Protein AF-A0A377GJ62-F1 (afdb_monomer)

Secondary structure (DSSP, 8-state):
-HHHHHTS---GGG-TTHHHHHHHHHHHHHHHHHHHHHHHHTTSPPPHHHHHHHHHHHHHHHHHHHHHHHTSPPSS--SS--SS----HHHHHHHHHHHTHHHHTGGGT-TTS-SSTHHHHHHHHHHHHHHHTSS--SSHHHHHHHHHHHHHHHHHHHTT--HHHHHHIIIIIHHHHHHS---

InterPro domains:
  IPR004291 Transposase IS66, central domain [PF03050] (73-144)
  IPR052344 Transposase-related protein [PTHR33678] (50-162)

Radius of gyration: 21.35 Å; Cα contacts (8 Å, |Δi|>4): 94; chains: 1; bounding box: 37×50×56 Å

Structure (mmCIF, N/CA/C/O backbone):
data_AF-A0A377GJ62-F1
#
_entry.id   AF-A0A377GJ62-F1
#
loop_
_atom_site.group_PDB
_atom_site.id
_atom_site.type_symbol
_atom_site.label_atom_id
_atom_site.label_alt_id
_atom_site.label_comp_id
_atom_site.label_asym_id
_atom_site.label_entity_id
_atom_site.label_seq_id
_atom_site.pdbx_PDB_ins_code
_atom_site.Cartn_x
_atom_site.Cartn_y
_atom_site.Cartn_z
_atom_site.occupancy
_atom_site.B_iso_or_equiv
_atom_site.auth_seq_id
_atom_site.auth_comp_id
_atom_site.auth_asym_id
_atom_site.auth_atom_id
_atom_site.pdbx_PDB_model_num
ATOM 1 N N . MET A 1 1 ? 7.258 2.063 5.912 1.00 47.03 1 MET A N 1
ATOM 2 C CA . MET A 1 1 ? 6.683 1.034 5.018 1.00 47.03 1 MET A CA 1
ATOM 3 C C . MET A 1 1 ? 7.656 0.689 3.904 1.00 47.03 1 MET A C 1
ATOM 5 O O . MET A 1 1 ? 7.974 -0.484 3.748 1.00 47.03 1 MET A O 1
ATOM 9 N N . PHE A 1 2 ? 8.170 1.671 3.154 1.00 43.03 2 PHE A N 1
ATOM 10 C CA . PHE A 1 2 ? 9.138 1.385 2.090 1.00 43.03 2 PHE A CA 1
ATOM 11 C C . PHE A 1 2 ? 10.518 1.012 2.654 1.00 43.03 2 PHE A C 1
ATOM 13 O O . PHE A 1 2 ? 11.159 0.095 2.146 1.00 43.03 2 PHE A O 1
ATOM 20 N N . ARG A 1 3 ? 10.906 1.619 3.787 1.00 38.75 3 ARG A N 1
ATOM 21 C CA . ARG A 1 3 ? 12.155 1.324 4.516 1.00 38.75 3 ARG A CA 1
ATOM 22 C C . ARG A 1 3 ? 12.320 -0.139 4.939 1.00 38.75 3 ARG A C 1
ATOM 24 O O . ARG A 1 3 ? 13.393 -0.709 4.776 1.00 38.75 3 ARG A O 1
ATOM 31 N N . ASP A 1 4 ? 11.254 -0.771 5.420 1.00 46.50 4 ASP A N 1
ATOM 32 C CA . ASP A 1 4 ? 11.278 -2.186 5.820 1.00 46.50 4 ASP A CA 1
ATOM 33 C C . ASP A 1 4 ? 11.327 -3.125 4.606 1.00 46.50 4 ASP A C 1
ATOM 35 O O . ASP A 1 4 ? 11.870 -4.226 4.676 1.00 46.50 4 ASP A O 1
ATOM 39 N N . MET A 1 5 ? 10.828 -2.656 3.460 1.00 42.66 5 MET A N 1
ATOM 40 C CA . MET A 1 5 ? 10.921 -3.350 2.178 1.00 42.66 5 MET A CA 1
ATOM 41 C C . MET A 1 5 ? 12.345 -3.309 1.588 1.00 42.66 5 MET A C 1
ATOM 43 O O . MET A 1 5 ? 12.713 -4.229 0.858 1.00 42.66 5 MET A O 1
ATOM 47 N N . TYR A 1 6 ? 13.162 -2.301 1.939 1.00 42.88 6 TYR A N 1
ATOM 48 C CA . TYR A 1 6 ? 14.584 -2.198 1.550 1.00 42.88 6 TYR A CA 1
ATOM 49 C C . TYR A 1 6 ? 15.504 -3.167 2.271 1.00 42.88 6 TYR A C 1
ATOM 51 O O . TYR A 1 6 ? 16.530 -3.552 1.718 1.00 42.88 6 TYR A O 1
ATOM 59 N N . ASN A 1 7 ? 15.133 -3.581 3.481 1.00 45.31 7 ASN A N 1
ATOM 60 C CA . ASN A 1 7 ? 15.949 -4.477 4.296 1.00 45.31 7 ASN A CA 1
ATOM 61 C C . ASN A 1 7 ? 15.760 -5.962 3.949 1.00 45.31 7 ASN A C 1
ATOM 63 O O . ASN A 1 7 ? 16.366 -6.826 4.584 1.00 45.31 7 ASN A O 1
ATOM 67 N N . LEU A 1 8 ? 14.936 -6.287 2.950 1.00 44.44 8 LEU A N 1
ATOM 68 C CA . LEU A 1 8 ? 14.868 -7.645 2.421 1.00 44.44 8 LEU A CA 1
ATOM 69 C C . LEU A 1 8 ? 16.169 -7.951 1.656 1.00 44.44 8 LEU A C 1
ATOM 71 O O . LEU A 1 8 ? 16.632 -7.099 0.901 1.00 44.44 8 LEU A O 1
ATOM 75 N N . PRO A 1 9 ? 16.767 -9.149 1.801 1.00 39.69 9 PRO A N 1
ATOM 76 C CA . PRO A 1 9 ? 17.971 -9.526 1.068 1.00 39.69 9 PRO A CA 1
ATOM 77 C C . PRO A 1 9 ? 17.609 -9.747 -0.403 1.00 39.69 9 PRO A C 1
ATOM 79 O O . PRO A 1 9 ? 17.326 -10.862 -0.840 1.00 39.69 9 PRO A O 1
ATOM 82 N N . ILE A 1 10 ? 17.544 -8.670 -1.179 1.00 44.38 10 ILE A N 1
ATOM 83 C CA . ILE A 1 10 ? 17.261 -8.762 -2.603 1.00 44.38 10 ILE A CA 1
ATOM 84 C C . ILE A 1 10 ? 18.588 -9.017 -3.325 1.00 44.38 10 ILE A C 1
ATOM 86 O O . ILE A 1 10 ? 19.531 -8.237 -3.224 1.00 44.38 10 ILE A O 1
ATOM 90 N N . THR A 1 11 ? 18.668 -10.133 -4.050 1.00 37.84 11 THR A N 1
ATOM 91 C CA . THR A 1 11 ? 19.854 -10.573 -4.799 1.00 37.84 11 THR A CA 1
ATOM 92 C C . THR A 1 11 ? 20.431 -9.461 -5.685 1.00 37.84 11 THR A C 1
ATOM 94 O O . THR A 1 11 ? 19.757 -8.954 -6.586 1.00 37.84 11 THR A O 1
ATOM 97 N N . THR A 1 12 ? 21.707 -9.147 -5.460 1.00 42.78 12 THR A N 1
ATOM 98 C CA . THR A 1 12 ? 22.510 -8.036 -6.009 1.00 42.78 12 THR A CA 1
ATOM 99 C C . THR A 1 12 ? 22.544 -7.953 -7.544 1.00 42.78 12 THR A C 1
ATOM 101 O O . THR A 1 12 ? 22.831 -6.902 -8.109 1.00 42.78 12 THR A O 1
ATOM 104 N N . ALA A 1 13 ? 22.175 -9.027 -8.246 1.00 42.06 13 ALA A N 1
ATOM 105 C CA . ALA A 1 13 ? 22.280 -9.148 -9.701 1.00 42.06 13 ALA A CA 1
ATOM 106 C C . ALA A 1 13 ? 21.250 -8.334 -10.524 1.00 42.06 13 ALA A C 1
ATOM 108 O O . ALA A 1 13 ? 21.355 -8.288 -11.745 1.00 42.06 13 ALA A O 1
ATOM 109 N N . SER A 1 14 ? 20.243 -7.690 -9.911 1.00 46.34 14 SER A N 1
ATOM 110 C CA . SER A 1 14 ? 19.149 -7.022 -10.657 1.00 46.34 14 SER A CA 1
ATOM 111 C C . SER A 1 14 ? 18.929 -5.524 -10.342 1.00 46.34 14 SER A C 1
ATOM 113 O O . SER A 1 14 ? 17.995 -4.941 -10.902 1.00 46.34 14 SER A O 1
ATOM 115 N N . ILE A 1 15 ? 19.685 -4.897 -9.429 1.00 46.28 15 ILE A N 1
ATOM 116 C CA . ILE A 1 15 ? 19.051 -3.905 -8.523 1.00 46.28 15 ILE A CA 1
ATOM 117 C C . ILE A 1 15 ? 19.666 -2.499 -8.474 1.00 46.28 15 ILE A C 1
ATOM 119 O O . ILE A 1 15 ? 18.955 -1.571 -8.115 1.00 46.28 15 ILE A O 1
ATOM 123 N N . ALA A 1 16 ? 20.922 -2.264 -8.835 1.00 48.84 16 ALA A N 1
ATOM 124 C CA . ALA A 1 16 ? 21.615 -1.111 -8.241 1.00 48.84 16 ALA A CA 1
ATOM 125 C C . ALA A 1 16 ? 21.102 0.319 -8.584 1.00 48.84 16 ALA A C 1
ATOM 127 O O . ALA A 1 16 ? 20.955 1.094 -7.643 1.00 48.84 16 ALA A O 1
ATOM 128 N N . PRO A 1 17 ? 20.811 0.728 -9.839 1.00 47.81 17 PRO A N 1
ATOM 129 C CA . PRO A 1 17 ? 20.701 2.173 -10.109 1.00 47.81 17 PRO A CA 1
ATOM 130 C C . PRO A 1 17 ? 19.288 2.747 -9.928 1.00 47.81 17 PRO A C 1
ATOM 132 O O . PRO A 1 17 ? 19.061 3.651 -9.131 1.00 47.81 17 PRO A O 1
ATOM 135 N N . PHE A 1 18 ? 18.313 2.208 -10.658 1.00 48.91 18 PHE A N 1
ATOM 136 C CA . PHE A 1 18 ? 16.986 2.822 -10.754 1.00 48.9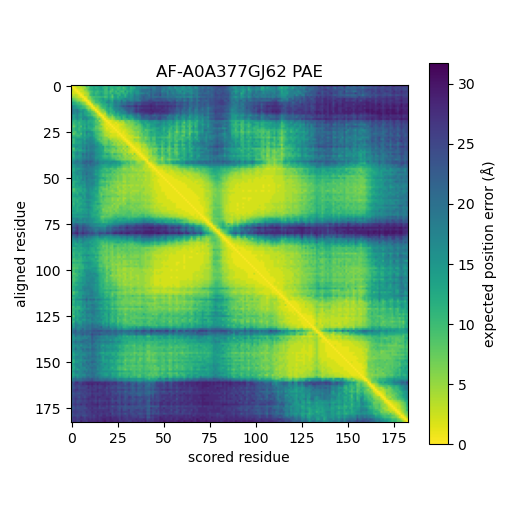1 18 PHE A CA 1
ATOM 137 C C . PHE A 1 18 ? 16.092 2.499 -9.563 1.00 48.91 18 PHE A C 1
ATOM 139 O O . PHE A 1 18 ? 15.350 3.361 -9.111 1.00 48.91 18 PHE A O 1
ATOM 146 N N . ASN A 1 19 ? 16.204 1.281 -9.015 1.00 55.81 19 ASN A N 1
ATOM 147 C CA . ASN A 1 19 ? 15.485 0.937 -7.794 1.00 55.81 19 ASN A CA 1
ATOM 148 C C . ASN A 1 19 ? 15.930 1.867 -6.676 1.00 55.81 19 ASN A C 1
ATOM 150 O O . ASN A 1 19 ? 15.065 2.452 -6.059 1.00 55.81 19 ASN A O 1
ATOM 154 N N . LYS A 1 20 ? 17.237 2.081 -6.467 1.00 57.72 20 LYS A N 1
ATOM 155 C CA . LYS A 1 20 ? 17.726 2.985 -5.419 1.00 57.72 20 LYS A CA 1
ATOM 156 C C . LYS A 1 20 ? 17.166 4.403 -5.572 1.00 57.72 20 LYS A C 1
ATOM 158 O O . LYS A 1 20 ? 16.627 4.913 -4.606 1.00 57.72 20 LYS A O 1
ATOM 163 N N . MET A 1 21 ? 17.183 4.990 -6.772 1.00 55.62 21 MET A N 1
ATOM 164 C CA . MET A 1 21 ? 16.614 6.329 -6.985 1.00 55.62 21 MET A CA 1
ATOM 165 C C . MET A 1 21 ? 15.090 6.369 -6.822 1.00 55.62 21 MET A C 1
ATOM 167 O O . MET A 1 21 ? 14.588 7.235 -6.117 1.00 55.62 21 MET A O 1
ATOM 171 N N . ALA A 1 22 ? 14.338 5.443 -7.424 1.00 56.72 22 ALA A N 1
ATOM 172 C CA . ALA A 1 22 ? 12.879 5.394 -7.274 1.00 56.72 22 ALA A CA 1
ATOM 173 C C . ALA A 1 22 ? 12.477 5.173 -5.808 1.00 56.72 22 ALA A C 1
ATOM 175 O O . ALA A 1 22 ? 11.528 5.772 -5.309 1.00 56.72 22 ALA A O 1
ATOM 176 N N . TYR A 1 23 ? 13.252 4.361 -5.099 1.00 60.09 23 TYR A N 1
ATOM 177 C CA . TYR A 1 23 ? 13.077 4.069 -3.692 1.00 60.09 23 TYR A CA 1
ATOM 178 C C . TYR A 1 23 ? 13.473 5.214 -2.770 1.00 60.09 23 TYR A C 1
ATOM 180 O O . TYR A 1 23 ? 12.739 5.504 -1.832 1.00 60.09 23 TYR A O 1
ATOM 188 N N . GLU A 1 24 ? 14.558 5.921 -3.060 1.00 62.19 24 GLU A N 1
ATOM 189 C CA . GLU A 1 24 ? 14.923 7.155 -2.370 1.00 62.19 24 GLU A CA 1
ATOM 190 C C . GLU A 1 24 ? 13.872 8.242 -2.612 1.00 62.19 24 GLU A C 1
ATOM 192 O O . GLU A 1 24 ? 13.514 8.955 -1.682 1.00 62.19 24 GLU A O 1
ATOM 197 N N . GLN A 1 25 ? 13.309 8.349 -3.821 1.00 62.00 25 GLN A N 1
ATOM 198 C CA . GLN A 1 25 ? 12.223 9.291 -4.111 1.00 62.00 25 GLN A CA 1
ATOM 199 C C . GLN A 1 25 ? 10.930 8.916 -3.378 1.00 62.00 25 GLN A C 1
ATOM 201 O O . GLN A 1 25 ? 10.300 9.793 -2.789 1.00 62.00 25 GLN A O 1
ATOM 206 N N . LEU A 1 26 ? 10.560 7.632 -3.340 1.00 64.19 26 LEU A N 1
ATOM 207 C CA . LEU A 1 26 ? 9.411 7.142 -2.571 1.00 64.19 26 LEU A CA 1
ATOM 208 C C . LEU A 1 26 ? 9.632 7.250 -1.056 1.00 64.19 26 LEU A C 1
ATOM 210 O O . LEU A 1 26 ? 8.694 7.567 -0.333 1.00 64.19 26 LEU A O 1
ATOM 214 N N . GLU A 1 27 ? 10.856 7.056 -0.561 1.00 63.59 27 GLU A N 1
ATOM 215 C CA . GLU A 1 27 ? 11.210 7.234 0.853 1.00 63.59 27 GLU A CA 1
ATOM 216 C C . GLU A 1 27 ? 11.233 8.719 1.236 1.00 63.59 27 GLU A C 1
ATOM 218 O O . GLU A 1 27 ? 10.756 9.095 2.307 1.00 63.59 27 GLU A O 1
ATOM 223 N N . LEU A 1 28 ? 11.727 9.595 0.358 1.00 62.09 28 LEU A N 1
ATOM 224 C CA . LEU A 1 28 ? 11.649 11.044 0.534 1.00 62.09 28 LEU A CA 1
ATOM 225 C C . LEU A 1 28 ? 10.199 11.527 0.477 1.00 62.09 28 LEU A C 1
ATOM 227 O O . LEU A 1 28 ? 9.842 12.410 1.256 1.00 62.09 28 LEU A O 1
ATOM 231 N N . PHE A 1 29 ? 9.373 10.952 -0.400 1.00 65.69 29 PHE A N 1
ATOM 232 C CA . PHE A 1 29 ? 7.932 11.185 -0.460 1.00 65.69 29 PHE A CA 1
ATOM 233 C C . PHE A 1 29 ? 7.277 10.749 0.856 1.00 65.69 29 PHE A C 1
ATOM 235 O O . PHE A 1 29 ? 6.694 11.590 1.537 1.00 65.69 29 PHE A O 1
ATOM 242 N N . GLU A 1 30 ? 7.482 9.497 1.281 1.00 63.56 30 GLU A N 1
ATOM 243 C CA . GLU A 1 30 ? 7.022 8.932 2.558 1.00 63.56 30 GLU A CA 1
ATOM 244 C C . GLU A 1 30 ? 7.420 9.844 3.724 1.00 63.56 30 GLU A C 1
ATOM 246 O O . GLU A 1 30 ? 6.553 10.360 4.419 1.00 63.56 30 GLU A O 1
ATOM 251 N N . THR A 1 31 ? 8.706 10.149 3.892 1.00 63.91 31 THR A N 1
ATOM 252 C CA . THR A 1 31 ? 9.226 10.868 5.064 1.00 63.91 31 THR A CA 1
ATOM 253 C C . THR A 1 31 ? 8.830 12.348 5.078 1.00 63.91 31 THR A C 1
ATOM 255 O O . THR A 1 31 ? 8.425 12.872 6.121 1.00 63.91 31 THR A O 1
ATOM 258 N N . LYS A 1 32 ? 8.905 13.049 3.935 1.00 66.19 32 LYS A N 1
ATOM 259 C CA . LYS A 1 32 ? 8.569 14.485 3.864 1.00 66.19 32 LYS A CA 1
ATOM 260 C C . LYS A 1 32 ? 7.067 14.733 3.954 1.00 66.19 32 LYS A C 1
ATOM 262 O O . LYS A 1 32 ? 6.676 15.761 4.511 1.00 66.19 32 LYS A O 1
ATOM 267 N N . ILE A 1 33 ? 6.241 13.832 3.424 1.00 67.56 33 ILE A N 1
ATOM 268 C CA . ILE A 1 33 ? 4.780 13.970 3.445 1.00 67.56 33 ILE A CA 1
ATOM 269 C C . ILE A 1 33 ? 4.236 13.505 4.785 1.00 67.56 33 ILE A C 1
ATOM 271 O O . ILE A 1 33 ? 3.511 14.268 5.406 1.00 67.56 33 ILE A O 1
ATOM 275 N N . LEU A 1 34 ? 4.661 12.352 5.313 1.00 64.50 34 LEU A N 1
ATOM 276 C CA . LEU A 1 34 ? 4.230 11.86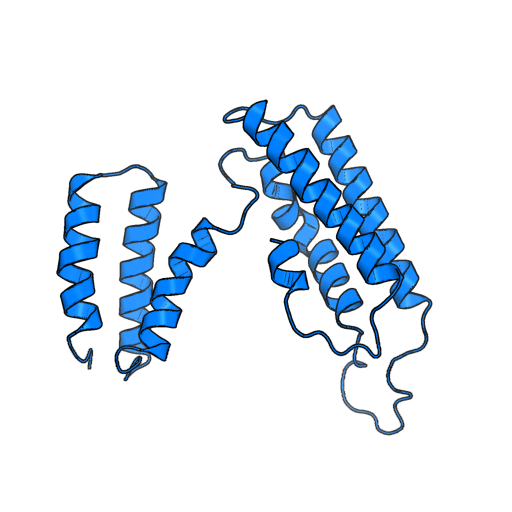9 6.631 1.00 64.50 34 LEU A CA 1
ATOM 277 C C . LEU A 1 34 ? 4.445 12.884 7.741 1.00 64.50 34 LEU A C 1
ATOM 279 O O . LEU A 1 34 ? 3.552 13.117 8.552 1.00 64.50 34 LEU A O 1
ATOM 283 N N . LEU A 1 35 ? 5.660 13.432 7.831 1.00 64.56 35 LEU A N 1
ATOM 284 C CA . LEU A 1 35 ? 6.012 14.336 8.920 1.00 64.56 35 LEU A CA 1
ATOM 285 C C . LEU A 1 35 ? 5.258 15.658 8.789 1.00 64.56 35 LEU A C 1
ATOM 287 O O . LEU A 1 35 ? 4.743 16.161 9.785 1.00 64.56 35 LEU A O 1
ATOM 291 N N . ARG A 1 36 ? 5.121 16.194 7.569 1.00 66.12 36 ARG A N 1
ATOM 292 C CA . ARG A 1 36 ? 4.391 17.451 7.348 1.00 66.12 36 ARG A CA 1
ATOM 293 C C . ARG A 1 36 ? 2.887 17.291 7.474 1.00 66.12 36 ARG A C 1
ATOM 295 O O . ARG A 1 36 ? 2.267 18.126 8.118 1.00 66.12 36 ARG A O 1
ATOM 302 N N . CYS A 1 37 ? 2.305 16.263 6.865 1.00 65.31 37 CYS A N 1
ATOM 303 C CA . CYS A 1 37 ? 0.863 16.047 6.863 1.00 65.31 37 CYS A CA 1
ATOM 304 C C . CYS A 1 37 ? 0.366 15.703 8.260 1.00 65.31 37 CYS A C 1
ATOM 306 O O . CYS A 1 37 ? -0.554 16.355 8.731 1.00 65.31 37 CYS A O 1
ATOM 308 N N . ARG A 1 38 ? 1.040 14.795 8.977 1.00 64.88 38 ARG A N 1
ATOM 309 C CA . ARG A 1 38 ? 0.681 14.484 10.366 1.00 64.88 38 ARG A CA 1
ATOM 310 C C . ARG A 1 38 ? 0.802 15.700 11.275 1.00 64.88 38 ARG A C 1
ATOM 312 O O . ARG A 1 38 ? -0.104 15.941 12.047 1.00 64.88 38 ARG A O 1
ATOM 319 N N . HIS A 1 39 ? 1.873 16.490 11.179 1.00 66.69 39 HIS A N 1
ATOM 320 C CA . HIS A 1 39 ? 2.022 17.670 12.039 1.00 66.69 39 HIS A CA 1
ATOM 321 C C . HIS A 1 39 ? 1.024 18.789 11.694 1.00 66.69 39 HIS A C 1
ATOM 323 O O . HIS A 1 39 ? 0.628 19.562 12.560 1.00 66.69 39 HIS A O 1
ATOM 329 N N . ARG A 1 40 ? 0.647 18.939 10.419 1.00 68.19 40 ARG A N 1
ATOM 330 C CA . ARG A 1 40 ? -0.147 20.085 9.944 1.00 68.19 40 ARG A CA 1
ATOM 331 C C . ARG A 1 40 ? -1.645 19.805 9.842 1.00 68.19 40 ARG A C 1
ATOM 333 O O . ARG A 1 40 ? -2.435 20.737 9.940 1.00 68.19 40 ARG A O 1
ATOM 340 N N . TYR A 1 41 ? -2.018 18.549 9.638 1.00 69.06 41 TYR A N 1
ATOM 341 C CA . TYR A 1 41 ? -3.369 18.125 9.284 1.00 69.06 41 TYR A CA 1
ATOM 342 C C . TYR A 1 41 ? -3.834 16.925 10.128 1.00 69.06 41 TYR A C 1
ATOM 344 O O . TYR A 1 41 ? -4.646 16.152 9.644 1.00 69.06 41 TYR A O 1
ATOM 352 N N . VAL A 1 42 ? -3.334 16.791 11.372 1.00 66.81 42 VAL A N 1
ATOM 353 C CA . VAL A 1 42 ? -3.598 15.687 12.333 1.00 66.81 42 VAL A CA 1
ATOM 354 C C . VAL A 1 42 ? -4.994 15.067 12.165 1.00 66.81 42 VAL A C 1
ATOM 356 O O . VAL A 1 42 ? -5.085 13.880 11.881 1.00 66.81 42 VAL A O 1
ATOM 359 N N . ASP A 1 43 ? -6.043 15.895 12.236 1.00 70.50 43 ASP A N 1
ATOM 360 C CA . ASP A 1 43 ? -7.450 15.473 12.123 1.00 70.50 43 ASP A CA 1
ATOM 361 C C . ASP A 1 43 ? -8.203 16.179 10.983 1.00 70.50 43 ASP A C 1
ATOM 363 O O . ASP A 1 43 ? -9.434 16.177 10.931 1.00 70.50 43 ASP A O 1
ATOM 367 N N . LYS A 1 44 ? -7.483 16.861 10.085 1.00 73.50 44 LYS A N 1
ATOM 368 C CA . LYS A 1 44 ? -8.082 17.672 9.017 1.00 73.50 44 LYS A CA 1
ATOM 369 C C . LYS A 1 44 ? -7.756 17.074 7.651 1.00 73.50 44 LYS A C 1
ATOM 371 O O . LYS A 1 44 ? -6.629 16.638 7.438 1.00 73.50 44 LYS A O 1
ATOM 376 N N . PRO A 1 45 ? -8.694 17.094 6.694 1.00 75.12 45 PRO A N 1
ATOM 377 C CA . PRO A 1 45 ? -8.383 16.684 5.333 1.00 75.12 45 PRO A CA 1
ATOM 378 C C . PRO A 1 45 ? -7.316 17.608 4.734 1.00 75.12 45 PRO A C 1
ATOM 380 O O . PRO A 1 45 ? -7.312 18.824 4.963 1.00 75.12 45 PRO A O 1
ATOM 383 N N . ILE A 1 46 ? -6.396 17.027 3.966 1.00 82.44 46 ILE A N 1
ATOM 384 C CA . ILE A 1 46 ? -5.365 17.786 3.260 1.00 82.44 46 ILE A CA 1
ATOM 385 C C . ILE A 1 46 ? -6.051 18.605 2.147 1.00 82.44 46 ILE A C 1
ATOM 387 O O . ILE A 1 46 ? -6.914 18.076 1.448 1.00 82.44 46 ILE A O 1
ATOM 391 N N . PRO A 1 47 ? -5.690 19.887 1.933 1.00 86.75 47 PRO A N 1
ATOM 392 C CA . PRO A 1 47 ? -6.293 20.701 0.882 1.00 86.75 47 PRO A CA 1
ATOM 393 C C . PRO A 1 47 ? -6.158 20.075 -0.512 1.00 86.75 47 PRO A C 1
ATOM 395 O O . PRO A 1 47 ? -5.073 19.622 -0.885 1.00 86.75 47 PRO A O 1
ATOM 398 N N . GLN A 1 48 ? -7.218 20.167 -1.321 1.00 86.81 48 GLN A N 1
ATOM 399 C CA . GLN A 1 48 ? -7.312 19.501 -2.629 1.00 86.81 48 GLN A CA 1
ATOM 400 C C . GLN A 1 48 ? -6.151 19.817 -3.586 1.00 86.81 48 GLN A C 1
ATOM 402 O O . GLN A 1 48 ? -5.684 18.959 -4.332 1.00 86.81 48 GLN A O 1
ATOM 407 N N . HIS A 1 49 ? -5.644 21.051 -3.574 1.00 85.88 49 HIS A N 1
ATOM 408 C CA . HIS A 1 49 ? -4.513 21.431 -4.424 1.00 85.88 49 HIS A CA 1
ATOM 409 C C . HIS A 1 49 ? -3.209 20.713 -4.024 1.00 85.88 49 HIS A C 1
ATOM 411 O O . HIS A 1 49 ? -2.359 20.454 -4.876 1.00 85.88 49 HIS A O 1
ATOM 417 N N . GLN A 1 50 ? -3.039 20.382 -2.738 1.00 84.62 50 GLN A N 1
ATOM 418 C CA . GLN A 1 50 ? -1.875 19.645 -2.245 1.00 84.62 50 GLN A CA 1
ATOM 419 C C . GLN A 1 50 ? -2.011 18.161 -2.562 1.00 84.62 50 GLN A C 1
ATOM 421 O O . GLN A 1 50 ? -1.059 17.589 -3.087 1.00 84.62 50 GLN A O 1
ATOM 426 N N . THR A 1 51 ? -3.178 17.557 -2.314 1.00 86.94 51 THR A N 1
ATOM 427 C CA . THR A 1 51 ? -3.434 16.147 -2.659 1.00 86.94 51 THR A CA 1
ATOM 428 C C . THR A 1 51 ? -3.242 15.914 -4.154 1.00 86.94 51 THR A C 1
ATOM 430 O O . THR A 1 51 ? -2.432 15.073 -4.528 1.00 86.94 51 THR A O 1
ATOM 433 N N . SER A 1 52 ? -3.823 16.770 -5.002 1.00 89.38 52 SER A N 1
ATOM 434 C CA . SER A 1 52 ? -3.658 16.712 -6.465 1.00 89.38 52 SER A CA 1
ATOM 435 C C . SER A 1 52 ? -2.192 16.808 -6.902 1.00 89.38 52 SER A C 1
ATOM 437 O O . SER A 1 52 ? -1.762 16.147 -7.845 1.00 89.38 52 SER A O 1
ATOM 439 N N . ARG A 1 53 ? -1.386 17.639 -6.227 1.00 87.38 53 ARG A N 1
ATOM 440 C CA . ARG A 1 53 ? 0.050 17.746 -6.519 1.00 87.38 53 ARG A CA 1
ATOM 441 C C . ARG A 1 53 ? 0.798 16.472 -6.129 1.00 87.38 53 ARG A C 1
ATOM 443 O O . ARG A 1 53 ? 1.675 16.042 -6.872 1.00 87.38 53 ARG A O 1
ATOM 450 N N . LEU A 1 54 ? 0.492 15.905 -4.964 1.00 83.94 54 LEU A N 1
ATOM 451 C CA . LEU A 1 54 ? 1.132 14.687 -4.466 1.00 83.94 54 LEU A CA 1
ATOM 452 C C . LEU A 1 54 ? 0.778 13.471 -5.322 1.00 83.94 54 LEU A C 1
ATOM 454 O O . LEU A 1 54 ? 1.663 12.689 -5.649 1.00 83.94 54 LEU A O 1
ATOM 458 N N . GLU A 1 55 ? -0.479 13.371 -5.736 1.00 89.50 55 GLU A N 1
ATOM 459 C CA . GLU A 1 55 ? -0.967 12.380 -6.691 1.00 89.50 55 GLU A CA 1
ATOM 460 C C . GLU A 1 55 ? -0.208 12.442 -8.013 1.00 89.50 55 GLU A C 1
ATOM 462 O O . GLU A 1 55 ? 0.361 11.442 -8.428 1.00 89.50 55 GLU A O 1
ATOM 467 N N . ARG A 1 56 ? -0.077 13.629 -8.620 1.00 89.31 56 ARG A N 1
ATOM 468 C CA . ARG A 1 56 ? 0.696 13.785 -9.866 1.00 89.31 56 ARG A CA 1
ATOM 469 C C . ARG A 1 56 ? 2.150 13.354 -9.715 1.00 89.31 56 ARG A C 1
ATOM 471 O O . ARG A 1 56 ? 2.703 12.751 -10.629 1.00 89.31 56 ARG A O 1
ATOM 478 N N . ILE A 1 57 ? 2.780 13.679 -8.583 1.00 85.00 57 ILE A N 1
ATOM 479 C CA . ILE A 1 57 ? 4.158 13.252 -8.301 1.00 85.00 57 ILE A CA 1
ATOM 480 C C . ILE A 1 57 ? 4.223 11.725 -8.214 1.00 85.00 57 ILE A C 1
ATOM 482 O O . ILE A 1 57 ? 5.104 11.126 -8.823 1.00 85.00 57 ILE A O 1
ATOM 486 N N . TYR A 1 58 ? 3.292 11.108 -7.485 1.00 86.56 58 TYR A N 1
ATOM 487 C CA . TYR A 1 58 ? 3.195 9.657 -7.371 1.00 86.56 58 TYR A CA 1
ATOM 488 C C . TYR A 1 58 ? 3.019 8.996 -8.744 1.00 86.56 58 TYR A C 1
ATOM 490 O O . TYR A 1 58 ? 3.804 8.115 -9.092 1.00 86.56 58 TYR A O 1
ATOM 498 N N . ASP A 1 59 ? 2.062 9.474 -9.540 1.00 89.69 59 ASP A N 1
ATOM 499 C CA . ASP A 1 59 ? 1.751 8.944 -10.871 1.00 89.69 59 ASP A CA 1
ATOM 500 C C . ASP A 1 59 ? 2.964 9.047 -11.796 1.00 89.69 59 ASP A C 1
ATOM 502 O O . ASP A 1 59 ? 3.402 8.046 -12.356 1.00 89.69 59 ASP A O 1
ATOM 506 N N . THR A 1 60 ? 3.605 10.218 -11.836 1.00 87.94 60 THR A N 1
ATOM 507 C CA . THR A 1 60 ? 4.814 10.447 -12.640 1.00 87.94 60 THR A CA 1
ATOM 508 C C . THR A 1 60 ? 5.930 9.468 -12.272 1.00 87.94 60 THR A C 1
ATOM 510 O O . THR A 1 60 ? 6.583 8.907 -13.150 1.00 87.94 60 THR A O 1
ATOM 513 N N . VAL A 1 61 ? 6.165 9.244 -10.975 1.00 82.56 61 VAL A N 1
ATOM 514 C CA . VAL A 1 61 ? 7.217 8.330 -10.510 1.00 82.56 61 VAL A CA 1
ATOM 515 C C . VAL A 1 61 ? 6.890 6.886 -10.882 1.00 82.56 61 VAL A C 1
ATOM 517 O O . VAL A 1 61 ? 7.768 6.172 -11.367 1.00 82.56 61 VAL A O 1
ATOM 520 N N . VAL A 1 62 ? 5.647 6.448 -10.670 1.00 85.31 62 VAL A N 1
ATOM 521 C CA . VAL A 1 62 ? 5.223 5.075 -10.976 1.00 85.31 62 VAL A CA 1
ATOM 522 C C . VAL A 1 62 ? 5.262 4.814 -12.482 1.00 85.31 62 VAL A C 1
ATOM 524 O O . VAL A 1 62 ? 5.802 3.790 -12.896 1.00 85.31 62 VAL A O 1
ATOM 527 N N . GLU A 1 63 ? 4.774 5.744 -13.301 1.00 88.81 63 GLU A N 1
ATOM 528 C CA . GLU A 1 63 ? 4.783 5.647 -14.765 1.00 88.81 63 GLU A CA 1
ATOM 529 C C . GLU A 1 63 ? 6.205 5.602 -15.328 1.00 88.81 63 GLU A C 1
ATOM 531 O O . GLU A 1 63 ? 6.542 4.690 -16.086 1.00 88.81 63 GLU A O 1
ATOM 536 N N . GLN A 1 64 ? 7.079 6.527 -14.910 1.00 84.44 64 GLN A N 1
ATOM 537 C CA . GLN A 1 64 ? 8.487 6.528 -15.324 1.00 84.44 64 GLN A CA 1
ATOM 538 C C . GLN A 1 64 ? 9.184 5.221 -14.938 1.00 84.44 64 GLN A C 1
ATOM 540 O O . GLN A 1 64 ? 9.984 4.675 -15.702 1.00 84.44 64 GLN A O 1
ATOM 545 N N . ALA A 1 65 ? 8.862 4.695 -13.757 1.00 80.50 65 ALA A N 1
ATOM 546 C CA . ALA A 1 65 ? 9.420 3.454 -13.258 1.00 80.50 65 ALA A CA 1
ATOM 547 C C . ALA A 1 65 ? 8.925 2.212 -14.000 1.00 80.50 65 ALA A C 1
ATOM 549 O O . ALA A 1 65 ? 9.724 1.314 -14.288 1.00 80.50 65 ALA A O 1
ATOM 550 N N . LEU A 1 66 ? 7.643 2.164 -14.355 1.00 85.25 66 LEU A N 1
ATOM 551 C CA . LEU A 1 66 ? 7.087 1.108 -15.194 1.00 85.25 66 LEU A CA 1
ATOM 552 C C . LEU A 1 66 ? 7.705 1.135 -16.595 1.00 85.25 66 LEU A C 1
ATOM 554 O O . LEU A 1 66 ? 8.257 0.118 -17.016 1.00 85.25 66 LEU A O 1
ATOM 558 N N . ALA A 1 67 ? 7.735 2.300 -17.250 1.00 86.62 67 ALA A N 1
ATOM 559 C CA . ALA A 1 67 ? 8.317 2.472 -18.583 1.00 86.62 67 ALA A CA 1
ATOM 560 C C . ALA A 1 67 ? 9.802 2.063 -18.627 1.00 86.62 67 ALA A C 1
ATOM 562 O O . ALA A 1 67 ? 10.265 1.368 -19.539 1.00 86.62 67 ALA A O 1
ATOM 563 N N . TRP A 1 68 ? 10.567 2.417 -17.592 1.00 84.06 68 TRP A N 1
ATOM 564 C CA . TRP A 1 68 ? 11.958 1.988 -17.470 1.00 84.06 68 TRP A CA 1
ATOM 565 C C . TRP A 1 68 ? 12.098 0.464 -17.332 1.00 84.06 68 TRP A C 1
ATOM 567 O O . TRP A 1 68 ? 13.030 -0.133 -17.872 1.00 84.06 68 TRP A O 1
ATOM 577 N N . HIS A 1 69 ? 11.177 -0.197 -16.628 1.00 81.38 69 HIS A N 1
ATOM 578 C CA . HIS A 1 69 ? 11.180 -1.653 -16.510 1.00 81.38 69 HIS A CA 1
ATOM 579 C C . HIS A 1 69 ? 10.741 -2.368 -17.793 1.00 81.38 69 HIS A C 1
ATOM 581 O O . HIS A 1 69 ? 11.267 -3.447 -18.067 1.00 81.38 69 HIS A O 1
ATOM 587 N N . GLU A 1 70 ? 9.811 -1.788 -18.548 1.00 85.19 70 GLU A N 1
ATOM 588 C CA . GLU A 1 70 ? 9.290 -2.322 -19.813 1.00 85.19 70 GLU A CA 1
ATOM 589 C C . GLU A 1 70 ? 10.281 -2.183 -20.970 1.00 85.19 70 GLU A C 1
ATOM 591 O O . GLU A 1 70 ? 10.368 -3.077 -21.806 1.00 85.19 70 GLU A O 1
ATOM 596 N N . SER A 1 71 ? 11.102 -1.127 -20.980 1.00 84.81 71 SER A N 1
ATOM 597 C CA . SER A 1 71 ? 12.159 -0.943 -21.992 1.00 84.81 71 SER A CA 1
ATOM 598 C C . SER A 1 71 ? 13.319 -1.944 -21.879 1.00 84.81 71 SER A C 1
ATOM 600 O O . SER A 1 71 ? 14.197 -1.998 -22.741 1.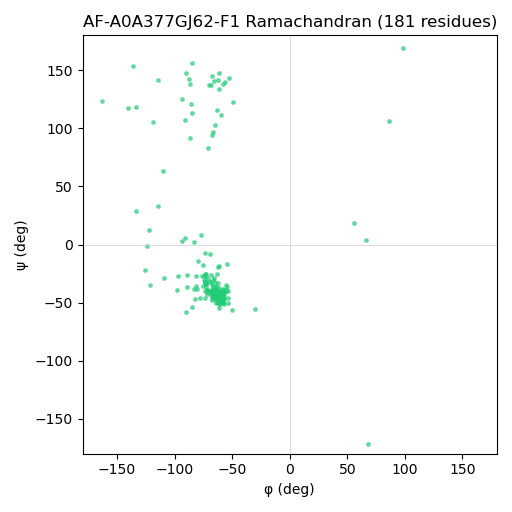00 84.81 71 SER A O 1
ATOM 602 N N . ARG A 1 72 ? 13.357 -2.752 -20.814 1.00 82.44 72 ARG A N 1
ATOM 603 C CA . ARG A 1 72 ? 14.422 -3.727 -20.566 1.00 82.44 72 ARG A CA 1
ATOM 604 C C . ARG A 1 72 ? 14.097 -5.081 -21.187 1.00 82.44 72 ARG A C 1
ATOM 606 O O . ARG A 1 72 ? 12.948 -5.513 -21.145 1.00 82.44 72 ARG A O 1
ATOM 613 N N . PRO A 1 73 ? 15.117 -5.830 -21.638 1.00 81.38 73 PRO A N 1
ATOM 614 C CA . PRO A 1 73 ? 14.891 -7.166 -22.160 1.00 81.38 73 PRO A CA 1
ATOM 615 C C . PRO A 1 73 ? 14.285 -8.091 -21.084 1.00 81.38 73 PRO A C 1
ATOM 617 O O . PRO A 1 73 ? 14.615 -7.954 -19.887 1.00 81.38 73 PRO A O 1
ATOM 620 N N . PRO A 1 74 ? 13.434 -9.053 -21.494 1.00 76.12 74 PRO A N 1
ATOM 621 C CA . PRO A 1 74 ? 12.886 -10.073 -20.609 1.00 76.12 74 PRO A CA 1
ATOM 622 C C . PRO A 1 74 ? 13.991 -10.809 -19.846 1.00 76.12 74 PRO A C 1
ATOM 624 O O . PRO A 1 74 ? 15.057 -11.091 -20.386 1.00 76.12 74 PRO A O 1
ATOM 627 N N . LEU A 1 75 ? 13.732 -11.156 -18.581 1.00 71.06 75 LEU A N 1
ATOM 628 C CA . LEU A 1 75 ? 14.705 -11.864 -17.734 1.00 71.06 75 LEU A CA 1
ATOM 629 C C . LEU A 1 75 ? 15.067 -13.262 -18.248 1.00 71.06 75 LEU A C 1
ATOM 631 O O . LEU A 1 75 ? 16.124 -13.782 -17.906 1.00 71.06 75 LEU A O 1
ATOM 635 N N . VAL A 1 76 ? 14.173 -13.885 -19.012 1.00 66.56 76 VAL A N 1
ATOM 636 C CA . VAL A 1 76 ? 14.366 -15.219 -19.574 1.00 66.56 76 VAL A CA 1
ATOM 637 C C . VAL A 1 76 ? 13.955 -15.160 -21.040 1.00 66.56 76 VAL A C 1
ATOM 639 O O . VAL A 1 76 ? 12.792 -14.888 -21.338 1.00 66.56 76 VAL A O 1
ATOM 642 N N . LEU A 1 77 ? 14.896 -15.436 -21.946 1.00 60.78 77 LEU A N 1
ATOM 643 C CA . LEU A 1 77 ? 14.589 -15.836 -23.320 1.00 60.78 77 LEU A CA 1
ATOM 644 C C . LEU A 1 77 ? 13.928 -17.215 -23.219 1.00 60.78 77 LEU A C 1
ATOM 646 O O . LEU A 1 77 ? 14.614 -18.219 -23.029 1.00 60.78 77 LEU A O 1
ATOM 650 N N . GLN A 1 78 ? 12.595 -17.271 -23.185 1.00 55.59 78 GLN A N 1
ATOM 651 C CA . GLN A 1 78 ? 11.888 -18.528 -22.935 1.00 55.59 78 GLN A CA 1
ATOM 652 C C . GLN A 1 78 ? 12.134 -19.514 -24.082 1.00 55.59 78 GLN A C 1
ATOM 654 O O . GLN A 1 78 ? 11.533 -19.411 -25.144 1.00 55.59 78 GLN A O 1
ATOM 659 N N . LYS A 1 79 ? 13.009 -20.497 -23.840 1.00 56.78 79 LYS A N 1
ATOM 660 C CA . LYS A 1 79 ? 13.234 -21.645 -24.730 1.00 56.78 79 LYS A CA 1
ATOM 661 C C . LYS A 1 79 ? 12.159 -22.735 -24.572 1.00 56.78 79 LYS A C 1
ATOM 663 O O . LYS A 1 79 ? 12.088 -23.627 -25.406 1.00 56.78 79 LYS A O 1
ATOM 668 N N . ILE A 1 80 ? 11.341 -22.688 -23.511 1.00 57.31 80 ILE A N 1
ATOM 669 C CA . ILE A 1 80 ? 10.301 -23.685 -23.201 1.00 57.31 80 ILE A CA 1
ATOM 670 C C . ILE A 1 80 ? 9.057 -22.955 -22.668 1.00 57.31 80 ILE A C 1
ATOM 672 O O . ILE A 1 80 ? 9.118 -22.268 -21.647 1.00 57.31 80 ILE A O 1
ATOM 676 N N . LEU A 1 81 ? 7.939 -23.077 -23.385 1.00 60.38 81 LEU A N 1
ATOM 677 C CA . LEU A 1 81 ? 6.677 -22.386 -23.118 1.00 60.38 81 LEU A CA 1
ATOM 678 C C . LEU A 1 81 ? 5.829 -23.130 -22.080 1.00 60.38 81 LEU A C 1
ATOM 680 O O . LEU A 1 81 ? 5.270 -24.185 -22.374 1.00 60.38 81 LEU A O 1
ATOM 684 N N . ARG A 1 82 ? 5.649 -22.523 -20.902 1.00 61.41 82 ARG A N 1
ATOM 685 C CA . ARG A 1 82 ? 4.383 -22.561 -20.147 1.00 61.41 82 ARG A CA 1
ATOM 686 C C . ARG A 1 82 ? 4.357 -21.450 -19.090 1.00 61.41 82 ARG A C 1
ATOM 688 O O . ARG A 1 82 ? 5.221 -21.397 -18.220 1.00 61.41 82 ARG A O 1
ATOM 695 N N . GLY A 1 83 ? 3.333 -20.595 -19.150 1.00 69.25 83 GLY A N 1
ATOM 696 C CA . GLY A 1 83 ? 3.039 -19.566 -18.142 1.00 69.25 83 GLY A CA 1
ATOM 697 C C . GLY A 1 83 ? 3.531 -18.149 -18.470 1.00 69.25 83 GLY A C 1
ATOM 698 O O . GLY A 1 83 ? 4.287 -17.924 -19.414 1.00 69.25 83 GLY A O 1
ATOM 699 N N . ARG A 1 84 ? 3.070 -17.174 -17.671 1.00 72.94 84 ARG A N 1
ATOM 700 C CA . ARG A 1 84 ? 3.428 -15.753 -17.812 1.00 72.94 84 ARG A CA 1
ATOM 701 C C . ARG A 1 84 ? 4.943 -15.569 -17.617 1.00 72.94 84 ARG A C 1
ATOM 703 O O . ARG A 1 84 ? 5.491 -16.114 -16.655 1.00 72.94 84 ARG A O 1
ATOM 710 N N . PRO A 1 85 ? 5.630 -14.799 -18.480 1.00 72.19 85 PRO A N 1
ATOM 711 C CA . PRO A 1 85 ? 7.058 -14.549 -18.335 1.00 72.19 85 PRO A CA 1
ATOM 712 C C . PRO A 1 85 ? 7.389 -13.916 -16.983 1.00 72.19 85 PRO A C 1
ATOM 714 O O . PRO A 1 85 ? 6.685 -13.029 -16.495 1.00 72.19 85 PRO A O 1
ATOM 717 N N . LYS A 1 86 ? 8.478 -14.392 -16.369 1.00 78.06 86 LYS A N 1
ATOM 718 C CA . LYS A 1 86 ? 8.935 -13.923 -15.060 1.00 78.06 86 LYS A CA 1
ATOM 719 C C . LYS A 1 86 ? 9.316 -12.444 -15.143 1.00 78.06 86 LYS A C 1
ATOM 721 O O . LYS A 1 86 ? 10.278 -12.079 -15.816 1.00 78.06 86 LYS A O 1
ATOM 726 N N . GLN A 1 87 ? 8.580 -11.611 -14.416 1.00 78.69 87 GLN A N 1
ATOM 727 C CA . GLN A 1 87 ? 8.851 -10.182 -14.281 1.00 78.69 87 GLN A CA 1
ATOM 728 C C . GLN A 1 87 ? 9.887 -9.913 -13.174 1.00 78.69 87 GLN A C 1
ATOM 730 O O . GLN A 1 87 ? 10.088 -10.718 -12.258 1.00 78.69 87 GLN A O 1
ATOM 735 N N . ARG A 1 88 ? 10.580 -8.770 -13.270 1.00 78.75 88 ARG A N 1
ATOM 736 C CA . ARG A 1 88 ? 11.535 -8.312 -12.245 1.00 78.75 88 ARG A CA 1
ATOM 737 C C . ARG A 1 88 ? 10.776 -7.947 -10.956 1.00 78.75 88 ARG A C 1
ATOM 739 O O . ARG A 1 88 ? 9.699 -7.365 -11.063 1.00 78.75 88 ARG A O 1
ATOM 746 N N . PRO A 1 89 ? 11.338 -8.174 -9.751 1.00 75.88 89 PRO A N 1
ATOM 747 C CA . PRO A 1 89 ? 10.671 -7.815 -8.493 1.00 75.88 89 PRO A CA 1
ATOM 748 C C . PRO A 1 89 ? 10.214 -6.349 -8.413 1.00 75.88 89 PRO A C 1
ATOM 750 O O . PRO A 1 89 ? 9.104 -6.089 -7.962 1.00 75.88 89 PRO A O 1
ATOM 753 N N . GLY A 1 90 ? 11.025 -5.406 -8.914 1.00 75.06 90 GLY A N 1
ATOM 754 C CA . GLY A 1 90 ? 10.662 -3.981 -8.972 1.00 75.06 90 GLY A CA 1
ATOM 755 C C . GLY A 1 90 ? 9.445 -3.703 -9.862 1.00 75.06 90 GLY A C 1
ATOM 756 O O . GLY A 1 90 ? 8.546 -2.979 -9.457 1.00 75.06 90 GLY A O 1
ATOM 757 N N . HIS A 1 91 ? 9.344 -4.371 -11.016 1.00 80.44 91 HIS A N 1
ATOM 758 C CA . HIS A 1 91 ? 8.184 -4.249 -11.905 1.00 80.44 91 HIS A CA 1
ATOM 759 C C . HIS A 1 91 ? 6.905 -4.790 -11.244 1.00 80.44 91 HIS A C 1
ATOM 761 O O . HIS A 1 91 ? 5.860 -4.154 -11.329 1.00 80.44 91 HIS A O 1
ATOM 767 N N . ASN A 1 92 ? 6.985 -5.916 -10.522 1.00 82.38 92 ASN A N 1
ATOM 768 C CA . ASN A 1 92 ? 5.835 -6.460 -9.784 1.00 82.38 92 ASN A CA 1
ATOM 769 C C . ASN A 1 92 ? 5.336 -5.491 -8.708 1.00 82.38 92 ASN A C 1
ATOM 771 O O . ASN A 1 92 ? 4.131 -5.315 -8.541 1.00 82.38 92 ASN A O 1
ATOM 775 N N . LEU A 1 93 ? 6.264 -4.869 -7.975 1.00 80.19 93 LEU A N 1
ATOM 776 C CA . LEU A 1 93 ? 5.923 -3.860 -6.981 1.00 80.19 93 LEU A CA 1
ATOM 777 C C . LEU A 1 93 ? 5.234 -2.659 -7.630 1.00 80.19 93 LEU A C 1
ATOM 779 O O . LEU A 1 93 ? 4.172 -2.259 -7.172 1.00 80.19 93 LEU A O 1
ATOM 783 N N . LEU A 1 94 ? 5.826 -2.096 -8.683 1.00 83.38 94 LEU A N 1
ATOM 784 C CA . LEU A 1 94 ? 5.290 -0.919 -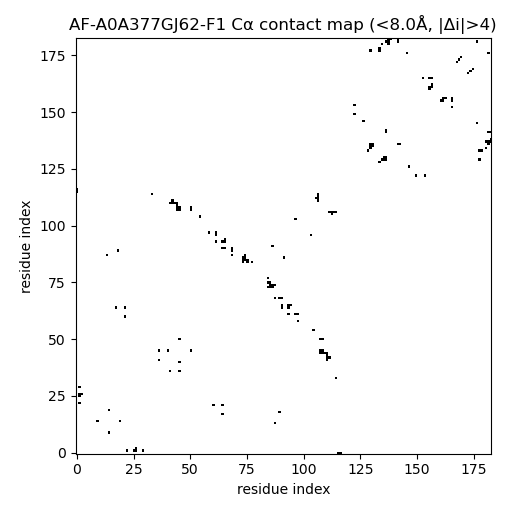9.369 1.00 83.38 94 LEU A CA 1
ATOM 785 C C . LEU A 1 94 ? 3.922 -1.193 -9.988 1.00 83.38 94 LEU A C 1
ATOM 787 O O . LEU A 1 94 ? 3.022 -0.373 -9.859 1.00 83.38 94 LEU A O 1
ATOM 791 N N . SER A 1 95 ? 3.732 -2.377 -10.576 1.00 87.50 95 SER A N 1
ATOM 792 C CA . SER A 1 95 ? 2.425 -2.810 -11.068 1.00 87.50 95 SER A CA 1
ATOM 793 C C . SER A 1 95 ? 1.409 -2.887 -9.928 1.00 87.50 95 SER A C 1
ATOM 795 O O . SER A 1 95 ? 0.285 -2.424 -10.076 1.00 87.50 95 SER A O 1
ATOM 797 N N . ARG A 1 96 ? 1.805 -3.394 -8.754 1.00 86.56 96 ARG A N 1
ATOM 798 C CA . ARG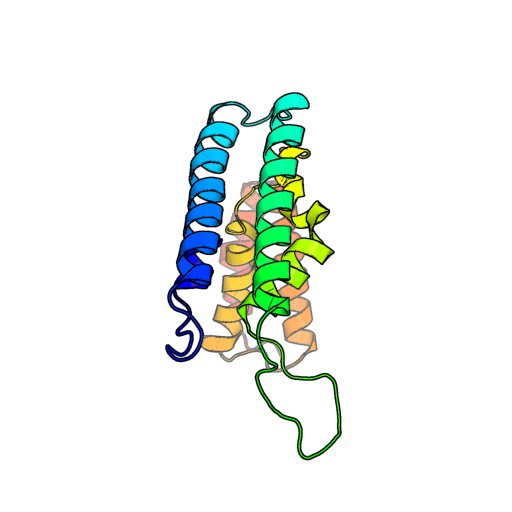 A 1 96 ? 0.930 -3.426 -7.576 1.00 86.56 96 ARG A CA 1
ATOM 799 C C . ARG A 1 96 ? 0.607 -2.026 -7.047 1.00 86.56 96 ARG A C 1
ATOM 801 O O . ARG A 1 96 ? -0.528 -1.794 -6.655 1.00 86.56 96 ARG A O 1
ATOM 808 N N . LEU A 1 97 ? 1.583 -1.119 -7.037 1.00 85.44 97 LEU A N 1
ATOM 809 C CA . LEU A 1 97 ? 1.400 0.281 -6.648 1.00 85.44 97 LEU A CA 1
ATOM 810 C C . LEU A 1 97 ? 0.435 0.999 -7.601 1.00 85.44 97 LEU A C 1
ATOM 812 O O . LEU A 1 97 ? -0.496 1.643 -7.140 1.00 85.44 97 LEU A O 1
ATOM 816 N N . SER A 1 98 ? 0.597 0.803 -8.910 1.00 90.31 98 SER A N 1
ATOM 817 C CA . SER A 1 98 ? -0.309 1.334 -9.934 1.00 90.31 98 SER A CA 1
ATOM 818 C C . SER A 1 98 ? -1.729 0.767 -9.800 1.00 90.31 98 SER A C 1
ATOM 820 O O . SER A 1 98 ? -2.688 1.530 -9.718 1.00 90.31 98 SER A O 1
ATOM 822 N N . ASN A 1 99 ? -1.869 -0.559 -9.686 1.00 92.62 99 ASN A N 1
ATOM 823 C CA . ASN A 1 99 ? -3.174 -1.225 -9.594 1.00 92.62 99 ASN A CA 1
ATOM 824 C C . ASN A 1 99 ? -3.948 -0.883 -8.311 1.00 92.62 99 ASN A C 1
ATOM 826 O O . ASN A 1 99 ? -5.172 -0.935 -8.319 1.00 92.62 99 ASN A O 1
ATOM 830 N N . HIS A 1 100 ? -3.244 -0.569 -7.219 1.00 90.75 100 HIS A N 1
ATOM 831 C CA . HIS A 1 100 ? -3.832 -0.224 -5.918 1.00 90.75 100 HIS A CA 1
ATOM 832 C C . HIS A 1 100 ? -3.548 1.230 -5.520 1.00 90.75 100 HIS A C 1
ATOM 834 O O . HIS A 1 100 ? -3.337 1.547 -4.345 1.00 90.75 100 HIS A O 1
ATOM 840 N N . ARG A 1 101 ? -3.476 2.123 -6.512 1.00 91.12 101 ARG A N 1
ATOM 841 C CA . ARG A 1 101 ? -3.162 3.543 -6.317 1.00 91.12 101 ARG A CA 1
ATOM 842 C C . ARG A 1 101 ? -4.087 4.195 -5.291 1.00 91.12 101 ARG A C 1
ATOM 844 O O . ARG A 1 101 ? -3.619 4.923 -4.418 1.00 91.12 101 ARG A O 1
ATOM 851 N N . GLU A 1 102 ? -5.390 3.944 -5.394 1.00 91.38 102 GLU A N 1
ATOM 852 C CA . GLU A 1 102 ? -6.396 4.554 -4.520 1.00 91.38 102 GLU A CA 1
ATOM 853 C C . GLU A 1 102 ? -6.217 4.136 -3.061 1.00 91.38 102 GLU A C 1
ATOM 855 O O . GLU A 1 102 ? -6.333 4.961 -2.156 1.00 91.38 102 GLU A O 1
ATOM 860 N N . GLU A 1 103 ? -5.906 2.865 -2.808 1.00 88.25 103 GLU A N 1
ATOM 861 C CA . GLU A 1 103 ? -5.668 2.352 -1.464 1.00 88.25 103 GLU A CA 1
ATOM 862 C C . GLU A 1 103 ? -4.340 2.857 -0.899 1.00 88.25 103 GLU A C 1
ATOM 864 O O . GLU A 1 103 ? -4.278 3.222 0.276 1.00 88.25 103 GLU A O 1
ATOM 869 N N . VAL A 1 104 ? -3.297 2.931 -1.731 1.00 85.62 104 VAL A N 1
ATOM 870 C CA . VAL A 1 104 ? -1.981 3.462 -1.343 1.00 85.62 104 VAL A CA 1
ATOM 871 C C . VAL A 1 104 ? -2.072 4.943 -0.972 1.00 85.62 104 VAL A C 1
ATOM 873 O O . VAL A 1 104 ? -1.456 5.364 0.005 1.00 85.62 104 VAL A O 1
ATOM 876 N N . LEU A 1 105 ? -2.850 5.733 -1.715 1.00 87.44 105 LEU A N 1
ATOM 877 C CA . LEU A 1 105 ? -2.999 7.175 -1.503 1.00 87.44 105 LEU A CA 1
ATOM 878 C C . LEU A 1 105 ? -4.185 7.549 -0.603 1.00 87.44 105 LEU A C 1
ATOM 880 O O . LEU A 1 105 ? -4.412 8.732 -0.356 1.00 87.44 105 LEU A O 1
ATOM 884 N N . ARG A 1 106 ? -4.919 6.570 -0.057 1.00 87.31 106 ARG A N 1
ATOM 885 C CA . ARG A 1 106 ? -6.139 6.802 0.735 1.00 87.31 106 ARG A CA 1
ATOM 886 C C . ARG A 1 106 ? -5.934 7.748 1.919 1.00 87.31 106 ARG A C 1
ATOM 888 O O . ARG A 1 106 ? -6.819 8.544 2.216 1.00 87.31 106 ARG A O 1
ATOM 895 N N . PHE A 1 107 ? -4.762 7.708 2.553 1.00 82.19 107 PHE A N 1
ATOM 896 C CA . PHE A 1 107 ? -4.406 8.590 3.673 1.00 82.19 107 PHE A CA 1
ATOM 897 C C . PHE A 1 107 ? -4.402 10.086 3.299 1.00 82.19 107 PHE A C 1
ATOM 899 O O . PHE A 1 107 ? -4.424 10.936 4.185 1.00 82.19 107 PHE A O 1
ATOM 906 N N . LEU A 1 108 ? -4.333 10.430 2.004 1.00 83.94 108 LEU A N 1
ATOM 907 C CA . LEU A 1 108 ? -4.416 11.820 1.550 1.00 83.94 108 LEU A CA 1
ATOM 908 C C . LEU A 1 108 ? -5.828 12.393 1.697 1.00 83.94 108 LEU A C 1
ATOM 910 O O . LEU A 1 108 ? -5.978 13.598 1.896 1.00 83.94 108 LEU A O 1
ATOM 914 N N . HIS A 1 109 ? -6.837 11.525 1.605 1.00 85.00 109 HIS A N 1
ATOM 915 C CA . HIS A 1 109 ? -8.254 11.889 1.556 1.00 85.00 109 HIS A CA 1
ATOM 916 C C . HIS A 1 109 ? -9.004 11.523 2.837 1.00 85.00 109 HIS A C 1
ATOM 918 O O . HIS A 1 109 ? -9.964 12.199 3.197 1.00 85.00 109 HIS A O 1
ATOM 924 N N . ASP A 1 110 ? -8.561 10.482 3.546 1.00 83.75 110 ASP A N 1
ATOM 925 C CA . ASP A 1 110 ? -9.162 10.026 4.798 1.00 83.75 110 ASP A CA 1
ATOM 926 C C . ASP A 1 110 ? -8.156 10.104 5.952 1.00 83.75 110 ASP A C 1
ATOM 928 O O . ASP A 1 110 ? -7.267 9.260 6.078 1.00 83.75 110 ASP A O 1
ATOM 932 N N . ALA A 1 111 ? -8.333 11.095 6.831 1.00 78.44 111 ALA A N 1
ATOM 933 C CA . ALA A 1 111 ? -7.481 11.304 8.004 1.00 78.44 111 ALA A CA 1
ATOM 934 C C . ALA A 1 111 ? -7.520 10.132 9.005 1.00 78.44 111 ALA A C 1
ATOM 936 O O . ALA A 1 111 ? -6.596 9.966 9.799 1.00 78.44 111 ALA A O 1
ATOM 937 N N . ARG A 1 112 ? -8.555 9.279 8.956 1.00 78.75 112 ARG A N 1
ATOM 938 C CA . ARG A 1 112 ? -8.660 8.085 9.813 1.00 78.75 112 ARG A CA 1
ATOM 939 C C . ARG A 1 112 ? -7.730 6.965 9.359 1.00 78.75 112 ARG A C 1
ATOM 941 O O . ARG A 1 112 ? -7.494 6.025 10.116 1.00 78.75 112 ARG A O 1
ATOM 948 N N . VAL A 1 113 ? -7.244 7.021 8.118 1.00 79.94 113 VAL A N 1
ATOM 949 C CA . VAL A 1 113 ? -6.326 6.026 7.571 1.00 79.94 113 VAL A CA 1
ATOM 950 C C . VAL A 1 113 ? -4.899 6.491 7.850 1.00 79.94 113 VAL A C 1
ATOM 952 O O . VAL A 1 113 ? -4.423 7.428 7.205 1.00 79.94 113 VAL A O 1
ATOM 955 N N . PRO A 1 114 ? -4.179 5.854 8.792 1.00 74.69 114 PRO A N 1
ATOM 956 C CA . PRO A 1 114 ? -2.789 6.193 9.014 1.00 74.69 114 PRO A CA 1
ATOM 957 C C . PRO A 1 114 ? -1.988 5.814 7.772 1.00 74.69 114 PRO A C 1
ATOM 959 O O . PRO A 1 114 ? -2.173 4.755 7.178 1.00 74.69 114 PRO A O 1
ATOM 962 N N . PHE A 1 115 ? -1.030 6.657 7.415 1.00 71.88 115 PHE A N 1
ATOM 963 C CA . PHE A 1 115 ? -0.113 6.359 6.319 1.00 71.88 115 PHE A CA 1
ATOM 964 C C . PHE A 1 115 ? 0.744 5.108 6.598 1.00 71.88 115 PHE A C 1
ATOM 966 O O . PHE A 1 115 ? 1.122 4.384 5.682 1.00 71.88 115 PHE A O 1
ATOM 973 N N . THR A 1 116 ? 1.107 4.850 7.862 1.00 72.81 116 THR A N 1
ATOM 974 C CA . THR A 1 116 ? 1.981 3.719 8.209 1.00 72.81 116 THR A CA 1
ATOM 975 C C . THR A 1 116 ? 1.188 2.443 8.447 1.00 72.81 116 THR A C 1
ATOM 977 O O . THR A 1 116 ? 0.195 2.459 9.169 1.00 72.81 116 THR A O 1
ATOM 980 N N . ASN A 1 117 ? 1.733 1.309 8.012 1.00 76.69 117 ASN A N 1
ATOM 981 C CA . ASN A 1 117 ? 1.177 -0.020 8.281 1.00 76.69 117 ASN A CA 1
ATOM 982 C C . ASN A 1 117 ? 1.444 -0.550 9.712 1.00 76.69 117 ASN A C 1
ATOM 984 O O . ASN A 1 117 ? 1.186 -1.715 10.011 1.00 76.69 117 ASN A O 1
ATOM 988 N N . ASN A 1 118 ? 1.981 0.283 10.610 1.00 79.75 118 ASN A N 1
ATOM 989 C CA . ASN A 1 118 ? 2.441 -0.133 11.939 1.00 79.75 118 ASN A CA 1
ATOM 990 C C . ASN A 1 118 ? 1.348 -0.826 12.762 1.00 79.75 118 ASN A C 1
ATOM 992 O O . ASN A 1 118 ? 1.629 -1.803 13.458 1.00 79.75 118 ASN A O 1
ATOM 996 N N . ASP A 1 119 ? 0.109 -0.342 12.680 1.00 76.19 119 ASP A N 1
ATOM 997 C CA . ASP A 1 119 ? -1.001 -0.920 13.436 1.00 76.19 119 ASP A CA 1
ATOM 998 C C . ASP A 1 119 ? -1.421 -2.284 12.887 1.00 76.19 119 ASP A C 1
ATOM 1000 O O . ASP A 1 119 ? -1.615 -3.217 13.667 1.00 76.19 119 ASP A O 1
ATOM 1004 N N . ALA A 1 120 ? -1.474 -2.453 11.562 1.00 79.62 120 ALA A N 1
ATOM 1005 C CA . ALA A 1 120 ? -1.788 -3.757 10.984 1.00 79.62 120 ALA A CA 1
ATOM 1006 C C . ALA A 1 120 ? -0.656 -4.767 11.234 1.00 79.62 120 ALA A C 1
ATOM 1008 O O . ALA A 1 120 ? -0.914 -5.924 11.568 1.00 79.62 120 ALA A O 1
ATOM 1009 N N . GLU A 1 121 ? 0.608 -4.338 11.149 1.00 80.69 121 GLU A N 1
ATOM 1010 C CA . GLU A 1 121 ? 1.743 -5.181 11.525 1.00 80.69 121 GLU A CA 1
ATOM 1011 C C . GLU A 1 121 ? 1.678 -5.602 12.989 1.00 80.69 121 GLU A C 1
ATOM 1013 O O . GLU A 1 121 ? 1.862 -6.778 13.302 1.00 80.69 121 GLU A O 1
ATOM 1018 N N . ARG A 1 122 ? 1.405 -4.661 13.900 1.00 81.88 122 ARG A N 1
ATOM 1019 C CA . ARG A 1 122 ? 1.256 -4.947 15.330 1.00 81.88 122 ARG A CA 1
ATOM 1020 C C . ARG A 1 122 ? 0.142 -5.963 15.577 1.00 81.88 122 ARG A C 1
ATOM 1022 O O . ARG A 1 122 ? 0.329 -6.879 16.382 1.00 81.88 122 ARG A O 1
ATOM 1029 N N . ASP A 1 123 ? -0.979 -5.837 14.873 1.00 81.06 123 ASP A N 1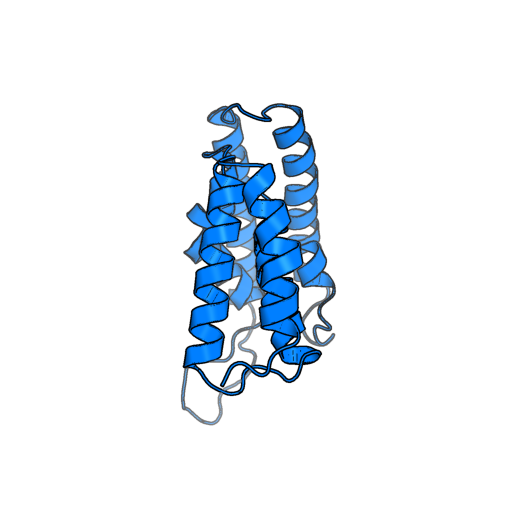
ATOM 1030 C CA . ASP A 1 123 ? -2.094 -6.779 14.966 1.00 81.06 123 ASP A CA 1
ATOM 1031 C C . ASP A 1 123 ? -1.678 -8.193 14.519 1.00 81.06 123 ASP A C 1
ATOM 1033 O O . ASP A 1 123 ? -1.968 -9.168 15.227 1.00 81.06 123 ASP A O 1
ATOM 1037 N N . LEU A 1 124 ? -0.920 -8.297 13.418 1.00 81.44 124 LEU A N 1
ATOM 1038 C CA . LEU A 1 124 ? -0.431 -9.555 12.838 1.00 81.44 124 LEU A CA 1
ATOM 1039 C C . LEU A 1 124 ? 0.747 -10.190 13.595 1.00 81.44 124 LEU A C 1
ATOM 1041 O O . LEU A 1 124 ? 0.904 -11.415 13.564 1.00 81.44 124 LEU A O 1
ATOM 1045 N N . ARG A 1 125 ? 1.574 -9.407 14.302 1.00 82.44 125 ARG A N 1
ATOM 1046 C CA . ARG A 1 125 ? 2.756 -9.915 15.030 1.00 82.44 125 ARG A CA 1
ATOM 1047 C C . ARG A 1 125 ? 2.403 -11.027 16.009 1.00 82.44 125 ARG A C 1
ATOM 1049 O O . ARG A 1 125 ? 3.121 -12.020 16.073 1.00 82.44 125 ARG A O 1
ATOM 1056 N N . MET A 1 126 ? 1.279 -10.914 16.717 1.00 80.19 126 MET A N 1
ATOM 1057 C CA . MET A 1 126 ? 0.853 -11.953 17.663 1.00 80.19 126 MET A CA 1
ATOM 1058 C C . MET A 1 126 ? 0.433 -13.253 16.976 1.00 80.19 126 MET A C 1
ATOM 1060 O O . MET A 1 126 ? 0.688 -14.325 17.519 1.00 80.19 126 MET A O 1
ATOM 1064 N N . VAL A 1 127 ? -0.132 -13.180 15.766 1.00 83.19 127 VAL A N 1
ATOM 1065 C CA . VAL A 1 127 ? -0.427 -14.370 14.949 1.00 83.19 127 VAL A CA 1
ATOM 1066 C C . VAL A 1 127 ? 0.877 -15.084 14.596 1.00 83.19 127 VAL A C 1
ATOM 1068 O O . VAL A 1 127 ? 1.006 -16.292 14.786 1.00 83.19 127 VAL A O 1
ATOM 1071 N N . LYS A 1 128 ? 1.885 -14.329 14.139 1.00 82.69 128 LYS A N 1
ATOM 1072 C CA . LYS A 1 128 ? 3.207 -14.886 13.821 1.00 82.69 128 LYS A CA 1
ATOM 1073 C C . LYS A 1 128 ? 3.945 -15.405 15.053 1.00 82.69 128 LYS A C 1
ATOM 1075 O O . LYS A 1 128 ? 4.616 -16.427 14.953 1.00 82.69 128 LYS A O 1
ATOM 1080 N N . CYS A 1 129 ? 3.797 -14.753 16.201 1.00 82.31 129 CYS A N 1
ATOM 1081 C CA . CYS A 1 129 ? 4.351 -15.219 17.469 1.00 82.31 129 CYS A CA 1
ATOM 1082 C C . CYS A 1 129 ? 3.743 -16.570 17.885 1.00 82.31 129 CYS A C 1
ATOM 1084 O O . CYS A 1 129 ? 4.495 -17.500 18.174 1.00 82.31 129 CYS A O 1
ATOM 1086 N N . LYS A 1 130 ? 2.408 -16.729 17.798 1.00 79.75 130 LYS A N 1
ATOM 1087 C CA . LYS A 1 130 ? 1.730 -18.014 18.063 1.00 79.75 130 LYS A CA 1
ATOM 1088 C C . LYS A 1 130 ? 2.239 -19.128 17.147 1.00 79.75 130 LYS A C 1
ATOM 1090 O O . LYS A 1 130 ? 2.518 -20.225 17.614 1.00 79.75 130 LYS A O 1
ATOM 1095 N N . GLN A 1 131 ? 2.422 -18.827 15.860 1.00 81.69 131 GLN A N 1
ATOM 1096 C CA . GLN A 1 131 ? 2.974 -19.785 14.897 1.00 81.69 131 GLN A CA 1
ATOM 1097 C C . GLN A 1 131 ? 4.413 -20.205 15.225 1.00 81.69 131 GLN A C 1
ATOM 1099 O O . GLN A 1 131 ? 4.758 -21.363 15.021 1.00 81.69 131 GLN A O 1
ATOM 1104 N N . LYS A 1 132 ? 5.256 -19.274 15.690 1.00 77.31 132 LYS A N 1
ATOM 1105 C CA . LYS A 1 132 ? 6.699 -19.505 15.848 1.00 77.31 132 LYS A CA 1
ATOM 1106 C C . LYS A 1 132 ? 7.107 -20.084 17.201 1.00 77.31 132 LYS A C 1
ATOM 1108 O O . LYS A 1 132 ? 8.068 -20.838 17.239 1.00 77.31 132 LYS A O 1
ATOM 1113 N N . ILE A 1 133 ? 6.456 -19.674 18.292 1.00 73.38 133 ILE A N 1
ATOM 1114 C CA . ILE A 1 133 ? 7.018 -19.842 19.645 1.00 73.38 133 ILE A CA 1
ATOM 1115 C C . ILE A 1 133 ? 6.108 -20.667 20.566 1.00 73.38 133 ILE A C 1
ATOM 1117 O O . ILE A 1 133 ? 6.607 -21.440 21.374 1.00 73.38 133 ILE A O 1
ATOM 1121 N N . 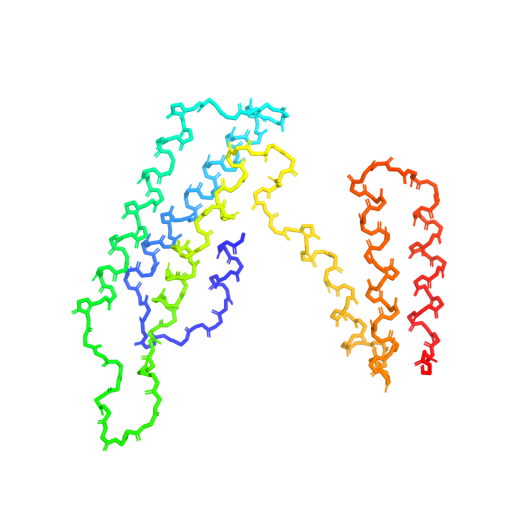SER A 1 134 ? 4.780 -20.566 20.453 1.00 61.81 134 SER A N 1
ATOM 1122 C CA . SER A 1 134 ? 3.848 -21.186 21.416 1.00 61.81 134 SER A CA 1
ATOM 1123 C C . SER A 1 134 ? 3.071 -22.367 20.840 1.00 61.81 134 SER A C 1
ATOM 1125 O O . SER A 1 134 ? 1.844 -22.342 20.731 1.00 61.81 134 SER A O 1
ATOM 1127 N N . GLY A 1 135 ? 3.807 -23.416 20.464 1.00 68.56 135 GLY A N 1
ATOM 1128 C CA . GLY A 1 135 ? 3.237 -24.703 20.046 1.00 68.56 135 GLY A CA 1
ATOM 1129 C C . GLY A 1 135 ? 2.427 -24.676 18.743 1.00 68.56 135 GLY A C 1
ATOM 1130 O O . GLY A 1 135 ? 1.877 -25.707 18.363 1.00 68.56 135 GLY A O 1
ATOM 1131 N N . GLY A 1 136 ? 2.361 -23.529 18.056 1.00 78.06 136 GLY A N 1
ATOM 1132 C CA . GLY A 1 136 ? 1.638 -23.357 16.800 1.00 78.06 136 GLY A CA 1
ATOM 1133 C C . GLY A 1 136 ? 0.115 -23.457 16.934 1.00 78.06 136 GLY A C 1
ATOM 1134 O O . GLY A 1 136 ? -0.451 -23.508 18.027 1.00 78.06 136 GLY A O 1
ATOM 1135 N N . PHE A 1 137 ? -0.560 -23.472 15.786 1.00 82.25 137 PHE A N 1
ATOM 1136 C CA . PHE A 1 137 ? -1.966 -23.863 15.694 1.00 82.25 137 PHE A CA 1
ATOM 1137 C C . PHE A 1 137 ? -2.027 -25.349 15.350 1.00 82.25 137 PHE A C 1
ATOM 1139 O O . PHE A 1 137 ? -1.427 -25.764 14.360 1.00 82.25 137 PHE A O 1
ATOM 1146 N N . ARG A 1 138 ? -2.736 -26.142 16.159 1.00 83.19 138 ARG A N 1
ATOM 1147 C CA . ARG A 1 138 ? -2.893 -27.589 15.931 1.00 83.19 138 ARG A CA 1
ATOM 1148 C C . ARG A 1 138 ? -3.987 -27.903 14.912 1.00 83.19 138 ARG A C 1
ATOM 1150 O O . ARG A 1 138 ? -3.898 -28.903 14.211 1.00 83.19 138 ARG A O 1
ATOM 1157 N N . THR A 1 139 ? -4.973 -27.015 14.791 1.00 85.94 139 THR A N 1
ATOM 1158 C CA . THR A 1 139 ? -6.097 -27.124 13.857 1.00 85.94 139 THR A CA 1
ATOM 1159 C C . THR A 1 139 ? -6.372 -25.791 13.159 1.00 85.94 139 THR A C 1
ATOM 1161 O O . THR A 1 139 ? -6.083 -24.712 13.687 1.00 85.94 139 THR A O 1
ATOM 1164 N N . ALA A 1 140 ? -6.958 -25.855 11.959 1.00 87.19 140 ALA A N 1
ATOM 1165 C CA . ALA A 1 140 ? -7.387 -24.667 11.217 1.00 87.19 140 ALA A CA 1
ATOM 1166 C C . ALA A 1 140 ? -8.478 -23.887 11.973 1.00 87.19 140 ALA A C 1
ATOM 1168 O O . ALA A 1 140 ? -8.415 -22.661 12.051 1.00 87.19 140 ALA A O 1
ATOM 1169 N N . MET A 1 141 ? -9.412 -24.602 12.611 1.00 87.19 141 MET A N 1
ATOM 1170 C CA . MET A 1 141 ? -10.442 -24.013 13.474 1.00 87.19 141 MET A CA 1
ATOM 1171 C C . MET A 1 141 ? -9.831 -23.216 14.630 1.00 87.19 141 MET A C 1
ATOM 1173 O O . MET A 1 141 ? -10.253 -22.093 14.903 1.00 87.19 141 MET A O 1
ATOM 1177 N N . GLY A 1 142 ? -8.788 -23.744 15.279 1.00 83.31 142 GLY A N 1
ATOM 1178 C CA . GLY A 1 142 ? -8.120 -23.025 16.357 1.00 83.31 142 GLY A CA 1
ATOM 1179 C C . GLY A 1 142 ? -7.446 -21.727 15.896 1.00 83.31 142 GLY A C 1
ATOM 1180 O O . GLY A 1 142 ? -7.489 -20.714 16.600 1.00 83.31 142 GLY A O 1
ATOM 1181 N N . ALA A 1 143 ? -6.882 -21.722 14.684 1.00 85.50 143 ALA A N 1
ATOM 1182 C CA . ALA A 1 143 ? -6.354 -20.508 14.062 1.00 85.50 143 ALA A CA 1
ATOM 1183 C C . ALA A 1 143 ? -7.461 -19.489 13.739 1.00 85.50 143 ALA A C 1
ATOM 1185 O O . ALA A 1 143 ? -7.272 -18.287 13.940 1.00 85.50 143 ALA A O 1
ATOM 1186 N N . GLU A 1 144 ? -8.622 -19.957 13.279 1.00 87.56 144 GLU A N 1
ATOM 1187 C CA . GLU A 1 144 ? -9.774 -19.111 12.969 1.00 87.56 144 GLU A CA 1
ATOM 1188 C C . GLU A 1 144 ? -10.347 -18.438 14.223 1.00 87.56 144 GLU A C 1
ATOM 1190 O O . GLU A 1 144 ? -10.557 -17.223 14.231 1.00 87.56 144 GLU A O 1
ATOM 1195 N N . TYR A 1 145 ? -10.531 -19.184 15.314 1.00 87.06 145 TYR A N 1
ATOM 1196 C CA . TYR A 1 145 ? -10.964 -18.618 16.594 1.00 87.06 145 TYR A CA 1
ATOM 1197 C C . TYR A 1 145 ? -9.978 -17.577 17.123 1.00 87.06 145 TYR A C 1
ATOM 1199 O O . TYR A 1 145 ? -10.390 -16.488 17.531 1.00 87.06 145 TYR A O 1
ATOM 1207 N N . PHE A 1 146 ? -8.675 -17.862 17.046 1.00 84.44 146 PHE A N 1
ATOM 1208 C CA . PHE A 1 146 ? -7.642 -16.898 17.413 1.00 84.44 146 PHE A CA 1
ATOM 1209 C C . PHE A 1 146 ? -7.753 -15.607 16.589 1.00 84.44 146 PHE A C 1
ATOM 1211 O O . PHE A 1 146 ? -7.730 -14.507 17.148 1.00 84.44 146 PHE A O 1
ATOM 1218 N N . ALA A 1 147 ? -7.910 -15.730 15.268 1.00 86.12 147 ALA A N 1
ATOM 1219 C CA . ALA A 1 147 ? -8.059 -14.589 14.371 1.00 86.12 147 ALA A CA 1
ATOM 1220 C C . ALA A 1 147 ? -9.332 -13.779 14.673 1.00 86.12 147 ALA A C 1
ATOM 1222 O O . ALA A 1 147 ? -9.257 -12.552 14.743 1.00 86.12 147 ALA A O 1
ATOM 1223 N N . ARG A 1 148 ? -10.473 -14.439 14.924 1.00 87.50 148 ARG A N 1
ATOM 1224 C CA . ARG A 1 148 ? -11.742 -13.780 15.285 1.00 87.50 148 ARG A CA 1
ATOM 1225 C C . ARG A 1 148 ? -11.626 -12.980 16.579 1.00 87.50 148 ARG A C 1
ATOM 1227 O O . ARG A 1 148 ? -11.950 -11.795 16.585 1.00 87.50 148 ARG A O 1
ATOM 1234 N N . ILE A 1 149 ? -11.112 -13.588 17.650 1.00 85.81 149 ILE A N 1
ATOM 1235 C CA . ILE A 1 149 ? -10.950 -12.925 18.956 1.00 85.81 149 ILE A CA 1
ATOM 1236 C C . ILE A 1 149 ? -10.034 -11.705 18.822 1.00 85.81 149 ILE A C 1
ATOM 1238 O O . ILE A 1 149 ? -10.357 -10.610 19.286 1.00 85.81 149 ILE A O 1
ATOM 1242 N N . ARG A 1 150 ? -8.900 -11.866 18.132 1.00 83.44 150 ARG A N 1
ATOM 1243 C CA . ARG A 1 150 ? -7.960 -10.767 17.879 1.00 83.44 150 ARG A CA 1
ATOM 1244 C C . ARG A 1 150 ? -8.571 -9.665 17.019 1.00 83.44 150 ARG A C 1
ATOM 1246 O O . ARG A 1 150 ? -8.326 -8.495 17.305 1.00 83.44 150 ARG A O 1
ATOM 1253 N N . GLY A 1 151 ? -9.367 -10.024 16.015 1.00 86.31 151 GLY A N 1
ATOM 1254 C CA . GLY A 1 151 ? -10.107 -9.082 15.180 1.00 86.31 151 GLY A CA 1
ATOM 1255 C C . GLY A 1 151 ? -11.063 -8.225 16.006 1.00 86.31 151 GLY A C 1
ATOM 1256 O O . GLY A 1 151 ? -10.995 -7.002 15.931 1.00 86.31 151 GLY A O 1
ATOM 1257 N N . VAL A 1 152 ? -11.872 -8.848 16.869 1.00 85.94 152 VAL A N 1
ATOM 1258 C CA . VAL A 1 152 ? -12.784 -8.134 17.780 1.00 85.94 152 VAL A CA 1
ATOM 1259 C C . VAL A 1 152 ? -12.015 -7.176 18.691 1.00 85.94 152 VAL A C 1
ATOM 1261 O O . VAL A 1 152 ? -12.360 -5.999 18.771 1.00 85.94 152 VAL A O 1
ATOM 1264 N N . ILE A 1 153 ? -10.930 -7.635 19.326 1.00 82.75 153 ILE A N 1
ATOM 1265 C CA . ILE A 1 153 ? -10.107 -6.792 20.210 1.00 82.75 153 ILE A CA 1
ATOM 1266 C C . ILE A 1 153 ? -9.490 -5.611 19.443 1.00 82.75 153 ILE A C 1
ATOM 1268 O O . ILE A 1 153 ? -9.495 -4.488 19.948 1.00 82.75 153 ILE A O 1
ATOM 1272 N N . SER A 1 154 ? -8.964 -5.839 18.235 1.00 82.88 154 SER A N 1
ATOM 1273 C CA . SER A 1 154 ? -8.388 -4.779 17.393 1.00 82.88 154 SER A CA 1
ATOM 1274 C C . SER A 1 154 ? -9.437 -3.725 17.028 1.00 82.88 154 SER A C 1
ATOM 1276 O O . SER A 1 154 ? -9.192 -2.530 17.197 1.00 82.88 154 SER A O 1
ATOM 1278 N N . THR A 1 155 ? -10.633 -4.151 16.614 1.00 83.81 155 THR A N 1
ATOM 1279 C CA . THR A 1 155 ? -11.736 -3.244 16.272 1.00 83.81 155 THR A CA 1
ATOM 1280 C C . THR A 1 155 ? -12.200 -2.427 17.474 1.00 83.81 155 THR A C 1
ATOM 1282 O O . THR A 1 155 ? -12.345 -1.213 17.356 1.00 83.81 155 THR A O 1
ATOM 1285 N N . LEU A 1 156 ? -12.366 -3.053 18.645 1.00 84.25 156 LEU A N 1
ATOM 1286 C CA . LEU A 1 156 ? -12.761 -2.348 19.871 1.00 84.25 156 LEU A CA 1
ATOM 1287 C C . LEU A 1 156 ? -11.746 -1.267 20.264 1.00 84.25 156 LEU A C 1
ATOM 1289 O O . LEU A 1 156 ? -12.137 -0.150 20.598 1.00 84.25 156 LEU A O 1
ATOM 1293 N N . ARG A 1 157 ? -10.443 -1.566 20.153 1.00 79.19 157 ARG A N 1
ATOM 1294 C CA . ARG A 1 157 ? -9.377 -0.582 20.396 1.00 79.19 157 ARG A CA 1
ATOM 1295 C C . ARG A 1 157 ? -9.424 0.580 19.405 1.00 79.19 157 ARG A C 1
ATOM 1297 O O . ARG A 1 157 ? -9.268 1.719 19.823 1.00 79.19 157 ARG A O 1
ATOM 1304 N N . LYS A 1 158 ? -9.639 0.298 18.116 1.00 77.88 158 LYS A N 1
ATOM 1305 C CA . LYS A 1 158 ? -9.698 1.314 17.047 1.00 77.88 158 LYS A CA 1
ATOM 1306 C C . LYS A 1 158 ? -10.921 2.226 17.150 1.00 77.88 158 LYS A C 1
ATOM 1308 O O . LYS A 1 158 ? -10.870 3.349 16.676 1.00 77.88 158 LYS A O 1
ATOM 1313 N N . GLN A 1 159 ? -12.010 1.748 17.750 1.00 81.94 159 GLN A N 1
ATOM 1314 C CA . GLN A 1 159 ? -13.231 2.530 17.964 1.00 81.94 159 GLN A CA 1
ATOM 1315 C C . GLN A 1 159 ? -13.251 3.275 19.308 1.00 81.94 159 GLN A C 1
ATOM 1317 O O . GLN A 1 159 ? -14.289 3.823 19.666 1.00 81.94 159 GLN A O 1
ATOM 1322 N N . GLU A 1 160 ? -12.155 3.242 20.076 1.00 75.31 160 GLU A N 1
ATOM 1323 C CA . GLU A 1 160 ? -12.049 3.833 21.423 1.00 75.31 160 GLU A CA 1
ATOM 1324 C C . GLU A 1 160 ? -13.121 3.332 22.412 1.00 75.31 160 GLU A C 1
ATOM 1326 O O . GLU A 1 160 ? -13.359 3.910 23.473 1.00 75.31 160 GLU A O 1
ATOM 1331 N N . ARG A 1 161 ? -13.758 2.194 22.105 1.00 64.12 161 ARG A N 1
ATOM 1332 C CA . ARG A 1 161 ? -14.788 1.586 22.944 1.00 64.12 161 ARG A CA 1
ATOM 1333 C C . ARG A 1 161 ? -14.117 0.686 23.981 1.00 64.12 161 ARG A C 1
ATOM 1335 O O . ARG A 1 161 ? -13.906 -0.503 23.756 1.00 64.12 161 ARG A O 1
ATOM 1342 N N . ASN A 1 162 ? -13.832 1.288 25.138 1.00 59.12 162 ASN A N 1
ATOM 1343 C CA . ASN A 1 162 ? -13.481 0.686 26.436 1.00 59.12 162 ASN A CA 1
ATOM 1344 C C . ASN A 1 162 ? -11.997 0.343 26.683 1.00 59.12 162 ASN A C 1
ATOM 1346 O O . ASN A 1 162 ? -11.470 -0.682 2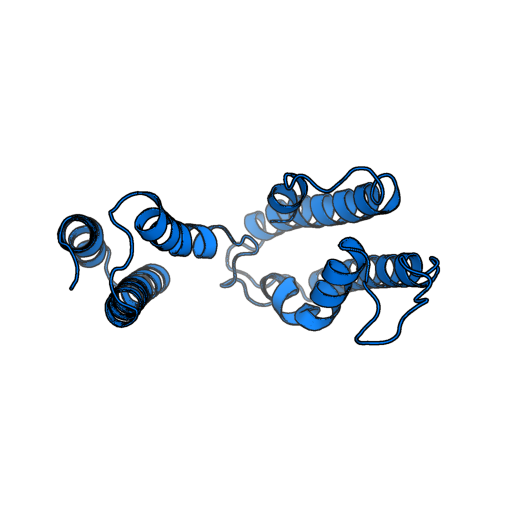6.241 1.00 59.12 162 ASN A O 1
ATOM 1350 N N . HIS A 1 163 ? -11.362 1.162 27.531 1.00 55.94 163 HIS A N 1
ATOM 1351 C CA . HIS A 1 163 ? -9.986 0.999 28.018 1.00 55.94 163 HIS A CA 1
ATOM 1352 C C . HIS A 1 163 ? -9.827 -0.127 29.065 1.00 55.94 163 HIS A C 1
ATOM 1354 O O . HIS A 1 163 ? -8.791 -0.788 29.113 1.00 55.94 163 HIS A O 1
ATOM 1360 N N . THR A 1 164 ? -10.858 -0.399 29.872 1.00 56.69 164 THR A N 1
ATOM 1361 C CA . THR A 1 164 ? -10.816 -1.370 30.986 1.00 56.69 164 THR A CA 1
ATOM 1362 C C . THR A 1 164 ? -11.0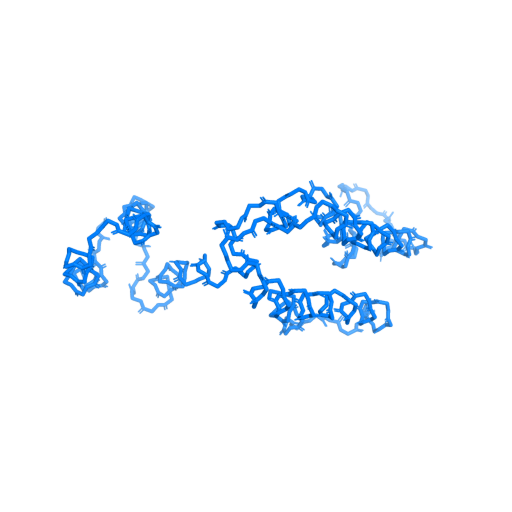40 -2.821 30.549 1.00 56.69 164 THR A C 1
ATOM 1364 O O . THR A 1 164 ? -10.362 -3.726 31.034 1.00 56.69 164 THR A O 1
ATOM 1367 N N . PHE A 1 165 ? -11.938 -3.059 29.590 1.00 54.59 165 PHE A N 1
ATOM 1368 C CA . PHE A 1 165 ? -12.271 -4.410 29.114 1.00 54.59 165 PHE A CA 1
ATOM 1369 C C . PHE A 1 165 ? -11.174 -5.003 28.212 1.00 54.59 165 PHE A C 1
ATOM 1371 O O . PHE A 1 165 ? -10.867 -6.193 28.274 1.00 54.59 165 PHE A O 1
ATOM 1378 N N . THR A 1 166 ? -10.526 -4.162 27.399 1.00 52.88 166 THR A N 1
ATOM 1379 C CA . THR A 1 166 ? -9.433 -4.582 26.512 1.00 52.88 166 THR A CA 1
ATOM 1380 C C . THR A 1 166 ? -8.186 -4.995 27.288 1.00 52.88 166 THR A C 1
ATOM 1382 O O . THR A 1 166 ? -7.590 -6.002 26.926 1.00 52.88 166 THR A O 1
ATOM 1385 N N . PHE A 1 167 ? -7.834 -4.302 28.377 1.00 55.59 167 PHE A N 1
ATOM 1386 C CA . PHE A 1 167 ? -6.673 -4.646 29.210 1.00 55.59 167 PHE A CA 1
ATOM 1387 C C . PHE A 1 167 ? -6.828 -6.013 29.903 1.00 55.59 167 PHE A C 1
ATOM 1389 O O . PHE A 1 167 ? -5.895 -6.821 29.899 1.00 55.59 167 PHE A O 1
ATOM 1396 N N . TRP A 1 168 ? -8.028 -6.304 30.422 1.00 50.50 168 TRP A N 1
ATOM 1397 C CA . TRP A 1 168 ? -8.376 -7.602 31.013 1.00 50.50 168 TRP A CA 1
ATOM 1398 C C . TRP A 1 168 ? -8.391 -8.735 29.974 1.00 50.50 168 TRP A C 1
ATOM 1400 O O . TRP A 1 168 ? -7.829 -9.801 30.212 1.00 50.50 168 TRP A O 1
ATOM 1410 N N . LEU A 1 169 ? -8.943 -8.506 28.778 1.00 55.56 169 LEU A N 1
ATOM 1411 C CA . LEU A 1 169 ? -8.929 -9.497 27.693 1.00 55.56 169 LEU A CA 1
ATOM 1412 C C . LEU A 1 169 ? -7.517 -9.765 27.146 1.00 55.56 169 LEU A C 1
ATOM 1414 O O . LEU A 1 169 ? -7.164 -10.911 26.867 1.00 55.56 169 LEU A O 1
ATOM 1418 N N . THR A 1 170 ? -6.685 -8.733 26.987 1.00 58.16 170 THR A N 1
ATOM 1419 C CA . THR A 1 170 ? -5.343 -8.903 26.412 1.00 58.16 170 THR A CA 1
ATOM 1420 C C . THR A 1 170 ? -4.350 -9.559 27.353 1.00 58.16 170 THR A C 1
ATOM 1422 O O . THR A 1 170 ? -3.422 -10.178 26.850 1.00 58.16 170 THR A O 1
ATOM 1425 N N . ASN A 1 171 ? -4.514 -9.433 28.672 1.00 54.78 171 ASN A N 1
ATOM 1426 C CA . ASN A 1 171 ? -3.598 -10.046 29.638 1.00 54.78 171 ASN A CA 1
ATOM 1427 C C . ASN A 1 171 ? -4.130 -11.375 30.177 1.00 54.78 171 ASN A C 1
ATOM 1429 O O . ASN A 1 171 ? -3.365 -12.327 30.269 1.00 54.78 171 ASN A O 1
ATOM 1433 N N . THR A 1 172 ? -5.432 -11.493 30.445 1.00 55.72 172 THR A N 1
ATOM 1434 C CA . THR A 1 172 ? -6.004 -12.727 30.998 1.00 55.72 172 THR A CA 1
ATOM 1435 C C . THR A 1 172 ? -6.326 -13.728 29.887 1.00 55.72 172 THR A C 1
ATOM 1437 O O . THR A 1 172 ? -5.803 -14.837 29.889 1.00 55.72 172 THR A O 1
ATOM 1440 N N . ILE A 1 173 ? -7.096 -13.350 28.859 1.00 56.59 173 ILE A N 1
ATOM 1441 C CA . ILE A 1 173 ? -7.525 -14.307 27.819 1.00 56.59 173 ILE A CA 1
ATOM 1442 C C . ILE A 1 173 ? -6.379 -14.708 26.880 1.00 56.59 173 ILE A C 1
ATOM 1444 O O . ILE A 1 173 ? -6.278 -15.877 26.512 1.00 56.59 173 ILE A O 1
ATOM 1448 N N . MET A 1 174 ? -5.464 -13.800 26.525 1.00 55.69 174 MET A N 1
ATOM 1449 C CA . MET A 1 174 ? -4.296 -14.186 25.715 1.00 55.69 174 MET A CA 1
ATOM 1450 C C . MET A 1 174 ? -3.364 -15.148 26.449 1.00 55.69 174 MET A C 1
ATOM 1452 O O . MET A 1 174 ? -2.777 -15.993 25.785 1.00 55.69 174 MET A O 1
ATOM 1456 N N . PHE A 1 175 ? -3.229 -15.062 27.776 1.00 55.12 175 PHE A N 1
ATOM 1457 C CA . PHE A 1 175 ? -2.414 -16.018 28.528 1.00 55.12 175 PHE A CA 1
ATOM 1458 C C . PHE A 1 175 ? -3.032 -17.418 28.455 1.00 55.12 175 PHE A C 1
ATOM 1460 O O . PHE A 1 175 ? -2.338 -18.368 28.109 1.00 55.12 175 PHE A O 1
ATOM 1467 N N . TYR A 1 176 ? -4.352 -17.534 28.629 1.00 56.56 176 TYR A N 1
ATOM 1468 C CA . TYR A 1 176 ? -5.067 -18.805 28.471 1.00 56.56 176 TYR A CA 1
ATOM 1469 C C . TYR A 1 176 ? -5.034 -19.337 27.023 1.00 56.56 176 TYR A C 1
ATOM 1471 O O . TYR A 1 176 ? -4.790 -20.520 26.821 1.00 56.56 176 TYR A O 1
ATOM 1479 N N . ILE A 1 177 ? -5.179 -18.487 25.999 1.00 55.06 177 ILE A N 1
ATOM 1480 C CA . ILE A 1 177 ? -5.128 -18.891 24.575 1.00 55.06 177 ILE A CA 1
ATOM 1481 C C . ILE A 1 177 ? -3.698 -19.228 24.102 1.00 55.06 177 ILE A C 1
ATOM 1483 O O . ILE A 1 177 ? -3.492 -20.050 23.199 1.00 55.06 177 ILE A O 1
ATOM 1487 N N . LEU A 1 178 ? -2.677 -18.580 24.665 1.00 53.03 178 LEU A N 1
ATOM 1488 C CA . LEU A 1 178 ? -1.278 -18.859 24.341 1.00 53.03 178 LEU A CA 1
ATOM 1489 C C . LEU A 1 178 ? -0.752 -20.091 25.087 1.00 53.03 178 LEU A C 1
ATOM 1491 O O . LEU A 1 178 ? -0.007 -20.849 24.465 1.00 53.03 178 LEU A O 1
ATOM 1495 N N . ALA A 1 179 ? -1.147 -20.291 26.351 1.00 54.12 179 ALA A N 1
ATOM 1496 C CA . ALA A 1 179 ? -0.645 -21.352 27.226 1.00 54.12 179 ALA A CA 1
ATOM 1497 C C . ALA A 1 179 ? -1.431 -22.671 27.139 1.00 54.12 179 ALA A C 1
ATOM 1499 O O . ALA A 1 179 ? -0.846 -23.726 27.377 1.00 54.12 179 ALA A O 1
ATOM 1500 N N . LEU A 1 180 ? -2.717 -22.653 26.770 1.00 51.81 180 LEU A N 1
ATOM 1501 C CA . LEU A 1 180 ? -3.463 -23.891 26.548 1.00 51.81 180 LEU A CA 1
ATOM 1502 C C . LEU A 1 180 ? -3.274 -24.393 25.110 1.00 51.81 180 LEU A C 1
ATOM 1504 O O . LEU A 1 180 ? -3.323 -23.601 24.158 1.00 51.81 180 LEU A O 1
ATOM 1508 N N . PRO A 1 181 ? -3.090 -25.711 24.917 1.00 50.44 181 PRO A N 1
ATOM 1509 C CA . PRO A 1 181 ? -3.209 -26.309 23.604 1.00 50.44 181 PRO A CA 1
ATOM 1510 C C . PRO A 1 181 ? -4.672 -26.182 23.180 1.00 50.44 181 PRO A C 1
ATOM 1512 O O . PRO A 1 181 ? -5.516 -26.974 23.586 1.00 50.44 181 PRO A O 1
ATOM 1515 N N . MET A 1 182 ? -4.983 -25.151 22.397 1.00 50.53 182 MET A N 1
ATOM 1516 C CA . MET A 1 182 ? -6.252 -25.101 21.688 1.00 50.53 182 MET A CA 1
ATOM 1517 C C . MET A 1 182 ? -6.315 -26.319 20.764 1.00 50.53 182 MET A C 1
ATOM 1519 O O . MET A 1 182 ? -5.504 -26.436 19.840 1.00 50.53 182 MET A O 1
ATOM 1523 N N . ILE A 1 183 ? -7.218 -27.232 21.122 1.00 45.59 183 ILE A N 1
ATOM 1524 C CA . ILE A 1 183 ? -7.553 -28.473 20.420 1.00 45.59 183 ILE A CA 1
ATOM 1525 C C . ILE A 1 183 ? -8.014 -28.137 19.001 1.00 45.59 183 ILE A C 1
ATOM 1527 O O . ILE A 1 183 ? -8.782 -27.165 18.825 1.00 45.59 183 ILE A O 1
#

Organism: NCBI:txid464

Mean predicted aligned error: 12.93 Å

pLDDT: mean 71.72, std 14.69, range [37.84, 92.62]

Solvent-accessible surface area (backbone atoms only — not comparable to full-atom values): 10897 Å² total; per-residue (Å²): 106,66,70,68,63,64,72,50,92,68,70,80,90,79,49,76,68,64,55,49,52,56,46,49,51,51,45,49,47,50,56,58,44,53,56,49,46,50,74,73,30,63,86,40,70,57,56,67,75,57,45,55,50,52,49,52,52,51,51,53,52,47,51,54,51,46,52,59,54,66,76,45,82,73,82,62,85,75,88,68,93,80,79,83,79,73,72,54,72,68,50,56,50,44,52,50,48,63,77,40,40,68,71,74,49,36,43,52,72,36,54,88,44,67,84,61,60,63,65,62,48,58,65,46,47,58,59,54,44,37,56,73,72,46,85,38,66,79,34,72,67,38,45,49,54,52,50,51,55,52,48,53,54,52,50,34,61,75,67,71,59,55,77,68,63,51,55,52,44,62,58,56,50,45,48,53,64,53,71,43,85,58,105

Sequence (183 aa):
MFRDMYNLPITTASIAPFNKMAYEQLELFETKILLRCRHRYVDKPIPQHQTSRLERIYDTVVEQALAWHESRPPLVLQKILRGRPKQRPGHNLLSRLSNHREEVLRFLHDARVPFTNNDAERDLRMVKCKQKISGGFRTAMGAEYFARIRGVISTLRKQERNHTFTFWLTNTIMFYILALPMI

Foldseek 3Di:
DLVVVVPPPDDPPPDPDLNVVLSVLVVCLVVVCQVCCCVPAVPHADDPVVLVVSLVSLCVSLVVQLVVQVPDDQPDPDPDDDDDGDGDPSNVVSVVCVVCVCVQSVCNGHSLDRNDCVLVCVLCVVLVCLCPPQPHQPDPVLSVVVNVLSVVLSVCVSVVPDPPVSVCCVPPVVCVSRHDRPD